Protein AF-A0A1X7SFN9-F1 (afdb_monomer_lite)

Structure (mmCIF, N/CA/C/O backbone):
data_AF-A0A1X7SFN9-F1
#
_entry.id   AF-A0A1X7SFN9-F1
#
loop_
_atom_site.group_PDB
_atom_site.id
_atom_site.type_symbol
_atom_site.label_atom_id
_atom_site.label_alt_id
_atom_site.label_comp_id
_atom_site.label_asym_id
_atom_site.label_entity_id
_atom_site.label_seq_id
_atom_site.pdbx_PDB_ins_code
_atom_site.Cartn_x
_atom_site.Cartn_y
_atom_site.Cartn_z
_atom_site.occupancy
_atom_site.B_iso_or_equiv
_atom_site.auth_seq_id
_atom_site.auth_comp_id
_atom_site.auth_asym_id
_atom_site.auth_atom_id
_atom_site.pdbx_PDB_model_num
ATOM 1 N N . ILE A 1 1 ? -31.840 -30.871 -8.509 1.00 33.38 1 ILE A N 1
ATOM 2 C CA . ILE A 1 1 ? -32.268 -30.807 -9.929 1.00 33.38 1 ILE A CA 1
ATOM 3 C C . ILE A 1 1 ? -31.378 -29.775 -10.608 1.00 33.38 1 ILE A C 1
ATOM 5 O O . ILE A 1 1 ? -31.624 -28.587 -10.448 1.00 33.38 1 ILE A O 1
ATOM 9 N N . SER A 1 2 ? -30.307 -30.208 -11.273 1.00 33.47 2 SER A N 1
ATOM 10 C CA . SER A 1 2 ? -29.446 -29.307 -12.047 1.00 33.47 2 SER A CA 1
ATOM 11 C C . SER A 1 2 ? -30.131 -29.011 -13.378 1.00 33.47 2 SER A C 1
ATOM 13 O O . SER A 1 2 ? -30.435 -29.933 -14.131 1.00 33.47 2 SER A O 1
ATOM 15 N N . ARG A 1 3 ? -30.438 -27.740 -13.648 1.00 34.53 3 ARG A N 1
ATOM 16 C CA . ARG A 1 3 ? -30.955 -27.292 -14.947 1.00 34.53 3 ARG A CA 1
ATOM 17 C C . ARG A 1 3 ? -29.789 -26.748 -15.764 1.00 34.53 3 ARG A C 1
ATOM 19 O O . ARG A 1 3 ? -29.213 -25.734 -15.394 1.00 34.53 3 ARG A O 1
ATOM 26 N N . SER A 1 4 ? -29.459 -27.406 -16.871 1.00 34.25 4 SER A N 1
ATOM 27 C CA . SER A 1 4 ? -28.514 -26.885 -17.861 1.00 34.25 4 SER A CA 1
ATOM 28 C C . SER A 1 4 ? -29.255 -25.969 -18.837 1.00 34.25 4 SER A C 1
ATOM 30 O O . SER A 1 4 ? -30.131 -26.429 -19.573 1.00 34.25 4 SER A O 1
ATOM 32 N N . LEU A 1 5 ? -28.916 -24.683 -18.851 1.00 42.75 5 LEU A N 1
ATOM 33 C CA . LEU A 1 5 ? -29.400 -23.730 -19.848 1.00 42.75 5 LEU A CA 1
ATOM 34 C C . LEU A 1 5 ? -28.355 -23.603 -20.958 1.00 42.75 5 LEU A C 1
ATOM 36 O O . LEU A 1 5 ? -27.226 -23.191 -20.714 1.00 42.75 5 LEU A O 1
ATOM 40 N N . VAL A 1 6 ? -28.735 -23.981 -22.179 1.00 38.94 6 VAL A N 1
ATOM 41 C CA . VAL A 1 6 ? -27.882 -23.855 -23.367 1.00 38.94 6 VAL A CA 1
ATOM 42 C C . VAL A 1 6 ? -28.194 -22.523 -24.038 1.00 38.94 6 VAL A C 1
ATOM 44 O O . VAL A 1 6 ? -29.245 -22.371 -24.659 1.00 38.94 6 VAL A O 1
ATOM 47 N N . VAL A 1 7 ? -27.286 -21.557 -23.919 1.00 44.78 7 VAL A N 1
ATOM 48 C CA . VAL A 1 7 ? -27.402 -20.249 -24.578 1.00 44.78 7 VAL A CA 1
ATOM 49 C C . VAL A 1 7 ? -26.572 -20.278 -25.862 1.00 44.78 7 VAL A C 1
ATOM 51 O O . VAL A 1 7 ? -25.365 -20.500 -25.818 1.00 44.78 7 VAL A O 1
ATOM 54 N N . A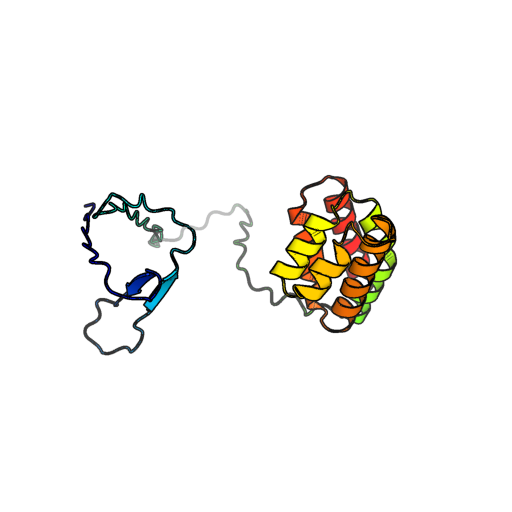RG A 1 8 ? -27.220 -20.098 -27.022 1.00 38.75 8 ARG A N 1
ATOM 55 C CA . ARG A 1 8 ? -26.548 -20.019 -28.330 1.00 38.75 8 ARG A CA 1
ATOM 56 C C . ARG A 1 8 ? -26.271 -18.560 -28.672 1.00 38.75 8 ARG A C 1
ATOM 58 O O . ARG A 1 8 ? -27.208 -17.770 -28.748 1.00 38.75 8 ARG A O 1
ATOM 65 N N . TYR A 1 9 ? -25.008 -18.221 -28.903 1.00 44.03 9 TYR A N 1
ATOM 66 C CA . TYR A 1 9 ? -24.592 -16.876 -29.295 1.00 44.03 9 TYR A CA 1
ATOM 67 C C . TYR A 1 9 ? -24.240 -16.844 -30.788 1.00 44.03 9 TYR A C 1
ATOM 69 O O . TYR A 1 9 ? -23.572 -17.746 -31.285 1.00 44.03 9 TYR A O 1
ATOM 77 N N . SER A 1 10 ? -24.704 -15.819 -31.506 1.00 46.53 10 SER A N 1
ATOM 78 C CA . SER A 1 10 ? -24.401 -15.593 -32.925 1.00 46.53 10 SER A CA 1
ATOM 79 C C . SER A 1 10 ? -23.714 -14.239 -33.075 1.00 46.53 10 SER A C 1
ATOM 81 O O . SER A 1 10 ? -24.350 -13.191 -32.973 1.00 46.53 10 SER A O 1
ATOM 83 N N . SER A 1 11 ? -22.411 -14.266 -33.329 1.00 48.06 11 SER A N 1
ATOM 84 C CA . SER A 1 11 ? -21.525 -13.103 -33.318 1.00 48.06 11 SER A CA 1
ATOM 85 C C . SER A 1 11 ? -21.694 -12.239 -34.577 1.00 48.06 11 SER A C 1
ATOM 87 O O . SER A 1 11 ? -21.132 -12.542 -35.627 1.00 48.06 11 SER A O 1
ATOM 89 N N . LYS A 1 12 ? -22.474 -11.154 -34.489 1.00 50.94 12 LYS A N 1
ATOM 90 C CA . LYS A 1 12 ? -22.483 -10.055 -35.485 1.00 50.94 12 LYS A CA 1
ATOM 91 C C . LYS A 1 12 ? -22.363 -8.651 -34.866 1.00 50.94 12 LYS A C 1
ATOM 93 O O . LYS A 1 12 ? -22.544 -7.669 -35.577 1.00 50.94 12 LYS A O 1
ATOM 98 N N . SER A 1 13 ? -22.068 -8.541 -33.569 1.00 52.66 13 SER A N 1
ATOM 99 C CA . SER A 1 13 ? -21.940 -7.255 -32.867 1.00 52.66 13 SER A CA 1
ATOM 100 C C . SER A 1 13 ? -20.474 -6.903 -32.599 1.00 52.66 13 SER A C 1
ATOM 102 O O . SER A 1 13 ? -19.667 -7.795 -32.353 1.00 52.66 13 SER A O 1
ATOM 104 N N . ALA A 1 14 ? -20.147 -5.608 -32.648 1.00 54.03 14 ALA A N 1
ATOM 105 C CA . ALA A 1 14 ? -18.830 -5.048 -32.315 1.00 54.03 14 ALA A CA 1
ATOM 106 C C . ALA A 1 14 ? -18.602 -4.894 -30.797 1.00 54.03 14 ALA A C 1
ATOM 108 O O . ALA A 1 14 ? -17.549 -4.426 -30.368 1.00 54.03 14 ALA A O 1
ATOM 109 N N . GLU A 1 15 ? -19.600 -5.253 -29.994 1.00 55.81 15 GLU A N 1
ATOM 110 C CA . GLU A 1 15 ? -19.571 -5.159 -28.540 1.00 55.81 15 GLU A CA 1
ATOM 111 C C . GLU A 1 15 ? -19.006 -6.457 -27.937 1.00 55.81 15 GLU A C 1
ATOM 113 O O . GLU A 1 15 ? -19.400 -7.547 -28.373 1.00 55.81 15 GLU A O 1
ATOM 118 N N . PRO A 1 16 ? -18.068 -6.374 -26.974 1.00 56.72 16 PRO A N 1
ATOM 119 C CA . PRO A 1 16 ? -17.503 -7.557 -26.347 1.00 56.72 16 PRO A CA 1
ATOM 120 C C . PRO A 1 16 ? -18.609 -8.350 -25.638 1.00 56.72 16 PRO A C 1
ATOM 122 O O . PRO A 1 16 ? -19.528 -7.764 -25.058 1.00 56.72 16 PRO A O 1
ATOM 125 N N . PRO A 1 17 ? -18.561 -9.687 -25.696 1.00 64.31 17 PRO A N 1
ATOM 126 C CA . PRO A 1 17 ? -19.604 -10.502 -25.101 1.00 64.31 17 PRO A CA 1
ATOM 127 C C . PRO A 1 17 ? -19.618 -10.317 -23.572 1.00 64.31 17 PRO A C 1
ATOM 129 O O . PRO A 1 17 ? -18.583 -10.095 -22.947 1.00 64.31 17 PRO A O 1
ATOM 132 N N . TYR A 1 18 ? -20.803 -10.395 -22.966 1.00 62.06 18 TYR A N 1
ATOM 133 C CA . TYR A 1 18 ? -21.006 -10.280 -21.520 1.00 62.06 18 TYR A CA 1
ATOM 134 C C . TYR A 1 18 ? -22.116 -11.233 -21.065 1.00 62.06 18 TYR A C 1
ATOM 136 O O . TYR A 1 18 ? -22.972 -11.634 -21.857 1.00 62.06 18 TYR A O 1
ATOM 144 N N . ILE A 1 19 ? -22.107 -11.600 -19.783 1.00 66.50 19 ILE A N 1
ATOM 145 C CA . ILE A 1 19 ? -23.173 -12.393 -19.161 1.00 66.50 19 ILE A CA 1
ATOM 146 C C . ILE A 1 19 ? -24.008 -11.460 -18.290 1.00 66.50 19 ILE A C 1
ATOM 148 O O . ILE A 1 19 ? -23.470 -10.779 -17.419 1.00 66.50 19 ILE A O 1
ATOM 152 N N . GLN A 1 20 ? -25.321 -11.443 -18.512 1.00 63.50 20 GLN A N 1
AT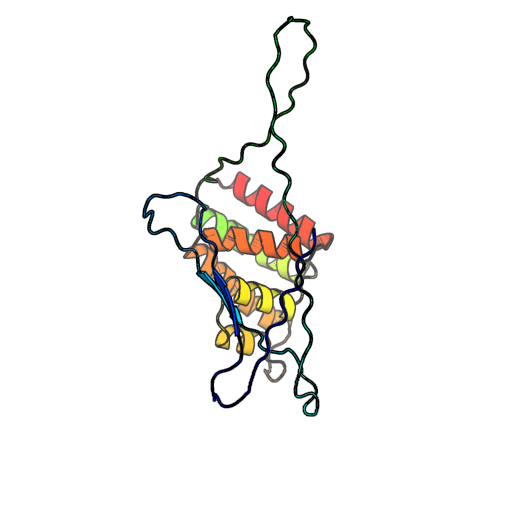OM 153 C CA . GLN A 1 20 ? -26.271 -10.718 -17.673 1.00 63.50 20 GLN A CA 1
ATOM 154 C C . GLN A 1 20 ? -27.081 -11.708 -16.839 1.00 63.50 20 GLN A C 1
ATOM 156 O O . GLN A 1 20 ? -27.723 -12.609 -17.381 1.00 63.50 20 GLN A O 1
ATOM 161 N N . VAL A 1 21 ? -27.051 -11.530 -15.519 1.00 65.19 21 VAL A N 1
ATOM 162 C CA . VAL A 1 21 ? -27.855 -12.303 -14.569 1.00 65.19 21 VAL A CA 1
ATOM 163 C C . VAL A 1 21 ? -28.854 -11.355 -13.923 1.00 65.19 21 VAL A C 1
ATOM 165 O O . VAL A 1 21 ? -28.461 -10.365 -13.306 1.00 65.19 21 VAL A O 1
ATOM 168 N N . SER A 1 22 ? -30.139 -11.667 -14.071 1.00 57.75 22 SER A N 1
ATOM 169 C CA . SER A 1 22 ? -31.237 -10.920 -13.458 1.00 57.75 22 SER A CA 1
ATOM 170 C C . SER A 1 22 ? -31.956 -11.822 -12.464 1.00 57.75 22 SER A C 1
ATOM 172 O O . SER A 1 22 ? -32.356 -12.938 -12.805 1.00 57.75 22 SER A O 1
ATOM 174 N N . VAL A 1 23 ? -32.110 -11.345 -11.231 1.00 59.41 23 VAL A N 1
ATOM 175 C CA . VAL A 1 23 ? -32.822 -12.058 -10.166 1.00 59.41 23 VAL A CA 1
ATOM 176 C C . VAL A 1 23 ? -34.143 -11.347 -9.922 1.00 59.41 23 VAL A C 1
ATOM 178 O O . VAL A 1 23 ? -34.164 -10.149 -9.649 1.00 59.41 23 VAL A O 1
ATOM 181 N N . LYS A 1 24 ? -35.249 -12.090 -10.036 1.00 59.88 24 LYS A N 1
ATOM 182 C CA . LYS A 1 24 ? -36.593 -11.588 -9.738 1.00 59.88 24 LYS A CA 1
ATOM 183 C C . LYS A 1 24 ? -37.143 -12.314 -8.514 1.00 59.88 24 LYS A C 1
ATOM 185 O O . LYS A 1 24 ? -37.149 -13.547 -8.525 1.00 59.88 24 LYS A O 1
ATOM 190 N N . PRO A 1 25 ? -37.567 -11.597 -7.461 1.00 56.22 25 PRO A N 1
ATOM 191 C CA . PRO A 1 25 ? -38.272 -12.220 -6.353 1.00 56.22 25 PRO A CA 1
ATOM 192 C C . PRO A 1 25 ? -39.641 -12.720 -6.832 1.00 56.22 25 PRO A C 1
ATOM 194 O O . PRO A 1 25 ? -40.328 -12.040 -7.588 1.00 56.22 25 PRO A O 1
ATOM 197 N N . ASP A 1 26 ? -40.049 -13.899 -6.365 1.00 58.09 26 ASP A N 1
ATOM 198 C CA . ASP A 1 26 ? -41.290 -14.591 -6.765 1.00 58.09 26 ASP A CA 1
ATOM 199 C C . ASP A 1 26 ? -42.577 -13.939 -6.203 1.00 58.09 26 ASP A C 1
ATOM 201 O O . ASP A 1 26 ? -43.640 -14.558 -6.164 1.00 58.09 26 ASP A O 1
ATOM 205 N N . GLN A 1 27 ? -42.504 -12.696 -5.714 1.00 55.69 27 GLN A N 1
ATOM 206 C CA . GLN A 1 27 ? -43.641 -12.036 -5.077 1.00 55.69 27 GLN A CA 1
ATOM 207 C C . GLN A 1 27 ? -44.524 -11.318 -6.098 1.00 55.69 27 GLN A C 1
ATOM 209 O O . GLN A 1 27 ? -44.065 -10.571 -6.957 1.00 55.69 27 GLN A O 1
ATOM 214 N N . SER A 1 28 ? -45.829 -11.540 -5.960 1.00 54.22 28 SER A N 1
ATOM 215 C CA . SER A 1 28 ? -46.916 -11.030 -6.798 1.00 54.22 28 SER A CA 1
ATOM 216 C C . SER A 1 28 ? -47.222 -9.535 -6.620 1.00 54.22 28 SER A C 1
ATOM 218 O O . SER A 1 28 ? -48.317 -9.099 -6.967 1.00 54.22 28 SER A O 1
ATOM 220 N N . GLU A 1 29 ? -46.288 -8.745 -6.091 1.00 56.06 29 GLU A N 1
ATOM 221 C CA . GLU A 1 29 ? -46.427 -7.294 -5.960 1.00 56.06 29 GLU A CA 1
ATOM 222 C C . GLU A 1 29 ? -45.230 -6.582 -6.601 1.00 56.06 29 GLU A C 1
ATOM 224 O O . GLU A 1 29 ? -44.109 -7.092 -6.540 1.00 56.06 29 GLU A O 1
ATOM 229 N N . PRO A 1 30 ? -45.437 -5.421 -7.250 1.00 50.09 30 PRO A N 1
ATOM 230 C CA . PRO A 1 30 ? -44.412 -4.766 -8.046 1.00 50.09 30 PRO A CA 1
ATOM 231 C C . PRO A 1 30 ? -43.419 -4.049 -7.127 1.00 50.09 30 PRO A C 1
ATOM 233 O O . PRO A 1 30 ? -43.463 -2.832 -6.966 1.00 50.09 30 PRO A O 1
ATOM 236 N N . VAL A 1 31 ? -42.511 -4.800 -6.510 1.00 53.12 31 VAL A N 1
ATOM 237 C CA . VAL A 1 31 ? -41.345 -4.222 -5.846 1.00 53.12 31 VAL A CA 1
ATOM 238 C C . VAL A 1 31 ? -40.258 -4.069 -6.904 1.00 53.12 31 VAL A C 1
ATOM 240 O O . VAL A 1 31 ? -39.816 -5.043 -7.511 1.00 53.12 31 VAL A O 1
ATOM 243 N N . ALA A 1 32 ? -39.870 -2.820 -7.155 1.00 51.69 32 ALA A N 1
ATOM 244 C CA . ALA A 1 32 ? -38.911 -2.391 -8.171 1.00 51.69 32 ALA A CA 1
ATOM 245 C C . ALA A 1 32 ? -37.452 -2.760 -7.832 1.00 51.69 32 ALA A C 1
ATOM 247 O O . ALA A 1 32 ? -36.555 -1.943 -8.010 1.00 51.69 32 ALA A O 1
ATOM 248 N N . ASP A 1 33 ? -37.217 -3.974 -7.337 1.00 54.06 33 ASP A N 1
ATOM 249 C CA . ASP A 1 33 ? -35.893 -4.451 -6.935 1.00 54.06 33 ASP A CA 1
ATOM 250 C C . ASP A 1 33 ? -35.438 -5.580 -7.870 1.00 54.06 33 ASP A C 1
ATOM 252 O O . ASP A 1 33 ? -35.148 -6.712 -7.483 1.00 54.06 33 ASP A O 1
ATOM 256 N N . GLU A 1 34 ? -35.452 -5.276 -9.172 1.00 53.53 34 GLU A N 1
ATOM 257 C CA . GLU A 1 34 ? -34.827 -6.114 -10.191 1.00 53.53 34 GLU A CA 1
ATOM 258 C C . GLU A 1 34 ? -33.316 -5.872 -10.144 1.00 53.53 34 GLU A C 1
ATOM 260 O O . GLU A 1 34 ? -32.784 -4.960 -10.778 1.00 53.53 34 GLU A O 1
ATOM 265 N N . MET A 1 35 ? -32.609 -6.700 -9.377 1.00 56.16 35 MET A N 1
ATOM 266 C CA . MET A 1 35 ? -31.150 -6.676 -9.361 1.00 56.16 35 MET A CA 1
ATOM 267 C C . MET A 1 35 ? -30.616 -7.348 -10.628 1.00 56.16 35 MET A C 1
ATOM 269 O O . MET A 1 35 ? -30.797 -8.550 -10.848 1.00 56.16 35 MET A O 1
ATOM 273 N N . SER A 1 36 ? -29.962 -6.548 -11.471 1.00 56.47 36 SER A N 1
ATOM 274 C CA . SER A 1 36 ? -29.245 -7.012 -12.658 1.00 56.47 36 SER A CA 1
ATOM 275 C C . SER A 1 36 ? -27.752 -6.772 -12.486 1.00 56.47 36 SER A C 1
ATOM 277 O O . SER A 1 36 ? -27.319 -5.646 -12.245 1.00 56.47 36 SER A O 1
ATOM 279 N N . HIS A 1 37 ? -26.965 -7.831 -12.653 1.00 58.88 37 HIS A N 1
ATOM 280 C CA . HIS A 1 37 ? -25.508 -7.766 -12.650 1.00 58.88 37 HIS A CA 1
ATOM 281 C C . HIS A 1 37 ? -24.973 -8.221 -14.006 1.00 58.88 37 HIS A C 1
ATOM 283 O O . HIS A 1 37 ? -25.398 -9.250 -14.541 1.00 58.88 37 HIS A O 1
ATOM 289 N N . SER A 1 38 ? -24.040 -7.448 -14.562 1.00 56.19 38 SER A N 1
ATOM 290 C CA . SER A 1 38 ? -23.295 -7.807 -15.764 1.00 56.19 38 SER A CA 1
ATOM 291 C C . SER A 1 38 ? -21.869 -8.205 -15.394 1.00 56.19 38 SER A C 1
ATOM 293 O O . SER A 1 38 ? -21.190 -7.524 -14.626 1.00 56.19 38 SER A O 1
ATOM 295 N N . LEU A 1 39 ? -21.415 -9.328 -15.943 1.00 61.25 39 LEU A N 1
ATOM 296 C CA . LEU A 1 39 ? -20.035 -9.787 -15.840 1.00 61.25 39 LEU A CA 1
ATOM 297 C C . LEU A 1 39 ? -19.405 -9.726 -17.232 1.00 61.25 39 LEU A C 1
ATOM 299 O O . LEU A 1 39 ? -19.881 -10.381 -18.165 1.00 61.25 39 LEU A O 1
ATOM 303 N N . SER A 1 40 ? -18.355 -8.911 -17.365 1.00 59.88 40 SER A N 1
ATOM 304 C CA . SER A 1 40 ? -17.534 -8.858 -18.578 1.00 59.88 40 SER A CA 1
ATOM 305 C C . SER A 1 40 ? -16.686 -10.123 -18.668 1.00 59.88 40 SER A C 1
ATOM 307 O O . SER A 1 40 ? -16.113 -10.548 -17.665 1.00 59.88 40 SER A O 1
ATOM 309 N N . ILE A 1 41 ? -16.590 -10.718 -19.856 1.00 62.97 41 ILE A N 1
ATOM 310 C CA . ILE A 1 41 ? -15.780 -11.925 -20.099 1.00 62.97 41 ILE A CA 1
ATOM 311 C C . ILE A 1 41 ? -14.473 -11.604 -20.836 1.00 62.97 41 ILE A C 1
ATOM 313 O O . ILE A 1 41 ? -14.013 -12.364 -21.691 1.00 62.97 41 ILE A O 1
ATOM 317 N N . ASP A 1 42 ? -13.874 -10.464 -20.490 1.00 55.25 42 ASP A N 1
ATOM 318 C CA . ASP A 1 42 ? -12.584 -10.033 -21.024 1.00 55.25 42 ASP A CA 1
ATOM 319 C C . ASP A 1 42 ? -11.485 -11.052 -20.680 1.00 55.25 42 ASP A C 1
ATOM 321 O O . ASP A 1 42 ? -11.315 -11.454 -19.529 1.00 55.25 42 ASP A O 1
ATOM 325 N N . GLY A 1 43 ? -10.740 -11.492 -21.696 1.00 50.97 43 GLY A N 1
ATOM 326 C CA . GLY A 1 43 ? -9.624 -12.431 -21.538 1.00 50.97 43 GLY A CA 1
ATOM 327 C C . GLY A 1 43 ? -9.963 -13.920 -21.675 1.00 50.97 43 GLY A C 1
ATOM 328 O O . GLY A 1 43 ? -9.044 -14.739 -21.640 1.00 50.97 43 GLY A O 1
ATOM 329 N N . VAL A 1 44 ? -11.227 -14.311 -21.899 1.00 56.09 44 VAL A N 1
ATOM 330 C CA . VAL A 1 44 ? -11.534 -15.718 -22.214 1.00 56.09 44 VAL A CA 1
ATOM 331 C C . VAL A 1 44 ? -11.233 -16.008 -23.685 1.00 56.09 44 VAL A C 1
ATOM 333 O O . VAL A 1 44 ? -11.966 -15.611 -24.591 1.00 56.09 44 VAL A O 1
ATOM 336 N N . GLN A 1 45 ? -10.128 -16.716 -23.922 1.00 49.25 45 GLN A N 1
ATOM 337 C CA . GLN A 1 45 ? -9.673 -17.115 -25.251 1.00 49.25 45 GLN A CA 1
ATOM 338 C C . GLN A 1 45 ? -10.618 -18.181 -25.824 1.00 49.25 45 GLN A C 1
ATOM 340 O O . GLN A 1 45 ? -10.529 -19.367 -25.512 1.00 49.25 45 GLN A O 1
ATOM 345 N N . THR A 1 46 ? -11.568 -17.751 -26.650 1.00 53.09 46 THR A N 1
ATOM 346 C CA . THR A 1 46 ? -12.412 -18.673 -27.413 1.00 53.09 46 THR A CA 1
ATOM 347 C C . THR A 1 46 ? -11.636 -19.129 -28.649 1.00 53.09 46 THR A C 1
ATOM 349 O O . THR A 1 46 ? -11.036 -18.322 -29.358 1.00 53.09 46 THR A O 1
ATOM 352 N N . SER A 1 47 ? -11.566 -20.444 -28.874 1.00 50.00 47 SER A N 1
ATOM 353 C CA . SER A 1 47 ? -10.949 -20.999 -30.083 1.00 50.00 47 SER A CA 1
ATOM 354 C C . SER A 1 47 ? -11.690 -20.463 -31.311 1.00 50.00 47 SER A C 1
ATOM 356 O O . SER A 1 47 ? -12.900 -20.656 -31.425 1.00 50.00 47 SER A O 1
ATOM 358 N N . SER A 1 48 ? -10.968 -19.796 -32.216 1.00 53.44 48 SER A N 1
ATOM 359 C CA . SER A 1 48 ? -11.518 -19.068 -33.371 1.00 53.44 48 SER A CA 1
ATOM 360 C C . SER A 1 48 ? -12.335 -19.928 -34.351 1.00 53.44 48 SER A C 1
ATOM 362 O O . SER A 1 48 ? -13.045 -19.364 -35.179 1.00 53.44 48 SER A O 1
ATOM 364 N N . ASP A 1 49 ? -12.261 -21.260 -34.256 1.00 52.94 49 ASP A N 1
ATOM 365 C CA . ASP A 1 49 ? -12.968 -22.203 -35.138 1.00 52.94 49 ASP A CA 1
ATOM 366 C C . ASP A 1 49 ? -14.207 -22.859 -34.502 1.00 52.94 49 ASP A C 1
ATOM 368 O O . ASP A 1 49 ? -14.940 -23.598 -35.163 1.00 52.94 49 ASP A O 1
ATOM 372 N N . ALA A 1 50 ? -14.497 -22.592 -33.225 1.00 48.44 50 ALA A N 1
ATOM 373 C CA . ALA A 1 50 ? -15.680 -23.132 -32.566 1.00 48.44 50 ALA A CA 1
ATOM 374 C C . ALA A 1 50 ? -16.834 -22.120 -32.632 1.00 48.44 50 ALA A C 1
ATOM 376 O O . ALA A 1 50 ? -16.937 -21.214 -31.811 1.00 48.44 50 ALA A O 1
ATOM 377 N N . SER A 1 51 ? -17.769 -22.316 -33.567 1.00 53.56 51 SER A N 1
ATOM 378 C CA . SER A 1 51 ? -19.027 -21.542 -33.646 1.00 53.56 51 SER A CA 1
ATOM 379 C C . SER A 1 51 ? -19.932 -21.685 -32.408 1.00 53.56 51 SER A C 1
ATOM 381 O O . SER A 1 51 ? -21.008 -21.094 -32.340 1.00 53.56 51 SER A O 1
ATOM 383 N N . THR A 1 52 ? -19.543 -22.501 -31.427 1.00 52.03 52 THR A N 1
ATOM 384 C CA . THR A 1 52 ? -20.273 -22.719 -30.180 1.00 52.03 52 THR A CA 1
ATOM 385 C C . THR A 1 52 ? -19.281 -23.004 -29.057 1.00 52.03 52 THR A C 1
ATOM 387 O O . THR A 1 52 ? -18.565 -24.001 -29.092 1.00 52.03 52 THR A O 1
ATOM 390 N N . VAL A 1 53 ? -19.261 -22.138 -28.045 1.00 54.75 53 VAL A N 1
ATOM 391 C CA . VAL A 1 53 ? -18.530 -22.356 -26.791 1.00 54.75 53 VAL A CA 1
ATOM 392 C C . VAL A 1 53 ? -19.533 -22.850 -25.756 1.00 54.75 53 VAL A C 1
ATOM 394 O O . VAL A 1 53 ? -20.540 -22.187 -25.503 1.00 54.75 53 VAL A O 1
ATOM 397 N N . GLN A 1 54 ? -19.292 -24.033 -25.190 1.00 54.16 54 GLN A N 1
ATOM 398 C CA . GLN A 1 54 ? -20.130 -24.587 -24.130 1.00 54.16 54 GLN A CA 1
ATOM 399 C C . GLN A 1 54 ? -19.657 -24.065 -22.771 1.00 54.16 54 GLN A C 1
ATOM 401 O O . GLN A 1 54 ? -18.483 -24.186 -22.431 1.00 54.16 54 GLN A O 1
ATOM 406 N N . TRP A 1 55 ? -20.589 -23.530 -21.986 1.00 60.56 55 TRP A N 1
ATOM 407 C CA . TRP A 1 55 ? -20.332 -22.998 -20.650 1.00 60.56 55 TRP A CA 1
ATOM 408 C C . TRP A 1 55 ? -21.067 -23.826 -19.599 1.00 60.56 55 TRP A C 1
ATOM 410 O O . TRP A 1 55 ? -22.244 -24.145 -19.774 1.00 60.56 55 TRP A O 1
ATOM 420 N N . ASN A 1 56 ? -20.384 -24.144 -18.499 1.00 51.22 56 ASN A N 1
ATOM 421 C CA . ASN A 1 56 ? -20.987 -24.769 -17.326 1.00 51.22 56 ASN A CA 1
ATOM 422 C C . ASN A 1 56 ? -21.107 -23.704 -16.230 1.00 51.22 56 ASN A C 1
ATOM 424 O O . ASN A 1 56 ? -20.097 -23.161 -15.792 1.00 51.22 56 ASN A O 1
ATOM 428 N N . ILE A 1 57 ? -22.336 -23.391 -15.816 1.00 60.44 57 ILE A N 1
ATOM 429 C CA . ILE A 1 57 ? -22.617 -22.451 -14.725 1.00 60.44 57 ILE A CA 1
ATOM 430 C C . ILE A 1 57 ? -23.017 -23.276 -13.504 1.00 60.44 57 ILE A C 1
ATOM 432 O O . ILE A 1 57 ? -24.037 -23.967 -13.532 1.00 60.44 57 ILE A O 1
ATOM 436 N N . GLU A 1 58 ? -22.219 -23.205 -12.443 1.00 52.31 58 GLU A N 1
ATOM 437 C CA . GLU A 1 58 ? -22.534 -23.824 -11.159 1.00 52.31 58 GLU A CA 1
ATOM 438 C C . GLU A 1 58 ? -23.079 -22.765 -10.198 1.00 52.31 58 GLU A C 1
ATOM 440 O O . GLU A 1 58 ? -22.483 -21.706 -10.011 1.00 52.31 58 GLU A O 1
ATOM 445 N N . VAL A 1 59 ? -24.244 -23.038 -9.610 1.00 52.25 59 VAL A N 1
ATOM 446 C CA . VAL A 1 59 ? -24.896 -22.153 -8.641 1.00 52.25 59 VAL A CA 1
ATOM 447 C C . VAL A 1 59 ? -24.960 -22.898 -7.316 1.00 52.25 59 VAL A C 1
ATOM 449 O O . VAL A 1 59 ? -25.738 -23.842 -7.173 1.00 52.25 59 VAL A O 1
ATOM 452 N N . SER A 1 60 ? -24.137 -22.482 -6.354 1.00 48.94 60 SER A N 1
ATOM 453 C CA . SER A 1 60 ? -24.178 -23.013 -4.992 1.00 48.94 60 SER A CA 1
ATOM 454 C C . SER A 1 60 ? -25.213 -22.255 -4.164 1.00 48.94 60 SER A C 1
ATOM 456 O O . SER A 1 60 ? -25.272 -21.025 -4.200 1.00 48.94 60 SER A O 1
ATOM 458 N N . LYS A 1 61 ? -26.043 -22.988 -3.417 1.00 57.38 61 LYS A N 1
ATOM 459 C CA . LYS A 1 61 ? -26.922 -22.394 -2.410 1.00 57.38 61 LYS A CA 1
ATOM 460 C C . LYS A 1 61 ? -26.139 -22.282 -1.112 1.00 57.38 61 LYS A C 1
ATOM 462 O O . LYS A 1 61 ? -25.666 -23.285 -0.590 1.00 57.38 61 LYS A O 1
ATOM 467 N N . ASN A 1 62 ? -26.055 -21.076 -0.570 1.00 49.53 62 ASN A N 1
ATOM 468 C CA . ASN A 1 62 ? -25.691 -20.918 0.829 1.00 49.53 62 ASN A CA 1
ATOM 469 C C . ASN A 1 62 ? -26.907 -21.361 1.654 1.00 49.53 62 ASN A C 1
ATOM 471 O O . ASN A 1 62 ? -27.921 -20.662 1.672 1.00 49.53 62 ASN A O 1
ATOM 475 N N . ASP A 1 63 ? -26.839 -22.541 2.273 1.00 46.84 63 ASP A N 1
ATOM 476 C CA . ASP A 1 63 ? -27.891 -23.024 3.167 1.00 46.84 63 ASP A CA 1
ATOM 477 C C . ASP A 1 63 ? -27.946 -22.120 4.407 1.00 46.84 63 ASP A C 1
ATOM 479 O O . ASP A 1 63 ? -27.124 -22.209 5.320 1.00 46.84 63 ASP A O 1
ATOM 483 N N . LEU A 1 64 ? -28.919 -21.208 4.430 1.00 48.25 64 LEU A N 1
ATOM 484 C CA . LEU A 1 64 ? -29.271 -20.450 5.625 1.00 48.25 64 LEU A CA 1
ATOM 485 C C . LEU A 1 64 ? -29.963 -21.418 6.594 1.00 48.25 64 LEU A C 1
ATOM 487 O O . LEU A 1 64 ? -31.144 -21.724 6.440 1.00 48.25 64 LEU A O 1
ATOM 491 N N . LEU A 1 65 ? -29.208 -21.944 7.561 1.00 38.69 65 LEU A N 1
ATOM 492 C CA . LEU A 1 65 ? -29.722 -22.838 8.598 1.00 38.69 65 LEU A CA 1
ATOM 493 C C . LEU A 1 65 ? -30.856 -22.151 9.378 1.00 38.69 65 LEU A C 1
ATOM 495 O O . LEU A 1 65 ? -30.646 -21.177 10.098 1.00 38.69 65 LEU A O 1
ATOM 499 N N . SER A 1 66 ? -32.071 -22.675 9.231 1.00 37.50 66 SER A N 1
ATOM 500 C CA . SER A 1 66 ? -33.252 -22.269 9.988 1.00 37.50 66 SER A CA 1
ATOM 501 C C . SER A 1 66 ? -33.184 -22.832 11.412 1.00 37.50 66 SER A C 1
ATOM 503 O O . SER A 1 66 ? -33.411 -24.026 11.620 1.00 37.50 66 SER A O 1
ATOM 505 N N . THR A 1 67 ? -32.883 -21.990 12.400 1.00 31.20 67 THR A N 1
ATOM 506 C CA . THR A 1 67 ? -32.895 -22.378 13.820 1.00 31.20 67 THR A CA 1
ATOM 507 C C . THR A 1 67 ? -34.317 -22.298 14.384 1.00 31.20 67 THR A C 1
ATOM 509 O O . THR A 1 67 ? -34.832 -21.220 14.672 1.00 31.20 67 THR A O 1
ATOM 512 N N . THR A 1 68 ? -34.954 -23.457 14.551 1.00 33.75 68 THR A N 1
ATOM 513 C CA . THR A 1 68 ? -36.215 -23.639 15.288 1.00 33.75 68 THR A CA 1
ATOM 514 C C . THR A 1 68 ? -35.971 -23.499 16.800 1.00 33.75 68 THR A C 1
ATOM 516 O O . THR A 1 68 ? -35.078 -24.175 17.313 1.00 33.75 68 THR A O 1
ATOM 519 N N . PRO A 1 69 ? -36.747 -22.700 17.559 1.00 36.09 69 PRO A N 1
ATOM 520 C CA . PRO A 1 69 ? -36.603 -22.620 19.011 1.00 36.09 69 PRO A CA 1
ATOM 521 C C . PRO A 1 69 ? -37.474 -23.675 19.718 1.00 36.09 69 PRO A C 1
ATOM 523 O O . PRO A 1 69 ? -38.636 -23.890 19.372 1.00 36.09 69 PRO A O 1
ATOM 526 N N . SER A 1 70 ? -36.931 -24.341 20.737 1.00 28.86 70 SER A N 1
ATOM 527 C CA . SER A 1 70 ? -37.674 -25.214 21.664 1.00 28.86 70 SER A CA 1
ATOM 528 C C . SER A 1 70 ? -37.029 -25.191 23.062 1.00 28.86 70 SER A C 1
ATOM 530 O O . SER A 1 70 ? -35.884 -24.760 23.187 1.00 28.86 70 SER A O 1
ATOM 532 N N . PRO A 1 71 ? -37.791 -25.518 24.125 1.00 37.34 71 PRO A N 1
ATOM 533 C CA . PRO A 1 71 ? -37.927 -24.641 25.286 1.00 37.34 71 PRO A CA 1
ATOM 534 C C . PRO A 1 71 ? -36.927 -24.875 26.426 1.00 37.34 71 PRO A C 1
ATOM 536 O O . PRO A 1 71 ? -36.316 -25.927 26.583 1.00 37.34 71 PRO A O 1
ATOM 539 N N . ILE A 1 72 ? -36.837 -23.820 27.233 1.00 41.91 72 ILE A N 1
ATOM 540 C CA . ILE A 1 72 ? -35.941 -23.546 28.355 1.00 41.91 72 ILE A CA 1
ATOM 541 C C . ILE A 1 72 ? -36.068 -24.581 29.485 1.00 41.91 72 ILE A C 1
ATOM 543 O O . ILE A 1 72 ? -37.146 -24.758 30.050 1.00 41.91 72 ILE A O 1
ATOM 547 N N . VAL A 1 73 ? -34.929 -25.135 29.915 1.00 34.44 73 VAL A N 1
ATOM 548 C CA . VAL A 1 73 ? -34.697 -25.561 31.306 1.00 34.44 73 VAL A CA 1
ATOM 549 C C . VAL A 1 73 ? -33.331 -25.005 31.734 1.00 34.44 73 VAL A C 1
ATOM 551 O O . VAL A 1 73 ? -32.355 -25.208 31.009 1.00 34.44 73 VAL A O 1
ATOM 554 N N . PRO A 1 74 ? -33.218 -24.281 32.864 1.00 41.19 74 PRO A N 1
ATOM 555 C CA . PRO A 1 74 ? -31.967 -23.649 33.252 1.00 41.19 74 PRO A CA 1
ATOM 556 C C . PRO A 1 74 ? -31.083 -24.646 34.008 1.00 41.19 74 PRO A C 1
ATOM 558 O O . PRO A 1 74 ? -31.438 -25.111 35.090 1.00 41.19 74 PRO A O 1
ATOM 561 N N . SER A 1 75 ? -29.908 -24.951 33.460 1.00 33.72 75 SER A N 1
ATOM 562 C CA . SER A 1 75 ? -28.824 -25.578 34.215 1.00 33.72 75 SER A CA 1
ATOM 563 C C . SER A 1 75 ? -27.518 -24.854 33.922 1.00 33.72 75 SER A C 1
ATOM 565 O O . SER A 1 75 ? -27.117 -24.667 32.776 1.00 33.72 75 SER A O 1
ATOM 567 N N . VAL A 1 76 ? -26.927 -24.355 35.000 1.00 46.66 76 VAL A N 1
ATOM 568 C CA . VAL A 1 76 ? -25.797 -23.434 35.051 1.00 46.66 76 VAL A CA 1
ATOM 569 C C . VAL A 1 76 ? -24.512 -24.162 34.676 1.00 46.66 76 VAL A C 1
ATOM 571 O O . VAL A 1 76 ? -24.046 -24.965 35.473 1.00 46.66 76 VAL A O 1
ATOM 574 N N . VAL A 1 77 ? -23.895 -23.813 33.541 1.00 34.50 77 VAL A N 1
ATOM 575 C CA . VAL A 1 77 ? -22.429 -23.792 33.382 1.00 34.50 77 VAL A CA 1
ATOM 576 C C . VAL A 1 77 ? -22.066 -22.701 32.373 1.00 34.50 77 VAL A C 1
ATOM 578 O O . VAL A 1 77 ? -22.580 -22.662 31.258 1.00 34.50 77 VAL A O 1
ATOM 581 N N . ALA A 1 78 ? -21.191 -21.793 32.795 1.00 44.72 78 ALA A N 1
ATOM 582 C CA . ALA A 1 78 ? -20.666 -20.700 31.998 1.00 44.72 78 ALA A CA 1
ATOM 583 C C . ALA A 1 78 ? -19.838 -21.203 30.804 1.00 44.72 78 ALA A C 1
ATOM 585 O O . ALA A 1 78 ? -18.870 -21.939 30.977 1.00 44.72 78 ALA A O 1
ATOM 586 N N . ALA A 1 79 ? -20.171 -20.720 29.610 1.00 32.66 79 ALA A N 1
ATOM 587 C CA . ALA A 1 79 ? -19.242 -20.590 28.497 1.00 32.66 79 ALA A CA 1
ATOM 588 C C . ALA A 1 79 ? -19.703 -19.399 27.653 1.00 32.66 79 ALA A C 1
ATOM 590 O O . ALA A 1 79 ? -20.692 -19.465 26.927 1.00 32.66 79 ALA A O 1
ATOM 591 N N . THR A 1 80 ? -19.005 -18.277 27.801 1.00 38.50 80 THR A N 1
ATOM 592 C CA . THR A 1 80 ? -19.112 -17.116 26.920 1.00 38.50 80 THR A CA 1
ATOM 593 C C . THR A 1 80 ? -18.694 -17.539 25.514 1.00 38.50 80 THR A C 1
ATOM 595 O O . THR A 1 80 ? -17.508 -17.548 25.194 1.00 38.50 80 THR A O 1
ATOM 598 N N . SER A 1 81 ? -19.658 -17.922 24.681 1.00 39.91 81 SER A N 1
ATOM 599 C CA . SER A 1 81 ? -19.478 -17.945 23.234 1.00 39.91 81 SER A CA 1
ATOM 600 C C . SER A 1 81 ? -19.911 -16.579 22.727 1.00 39.91 81 SER A C 1
ATOM 602 O O . SER A 1 81 ? -21.085 -16.319 22.479 1.00 39.91 81 SER A O 1
ATOM 604 N N . THR A 1 82 ? -18.957 -15.653 22.696 1.00 44.91 82 THR A N 1
ATOM 605 C CA . THR A 1 82 ? -19.113 -14.384 21.999 1.00 44.91 82 THR A CA 1
ATOM 606 C C . THR A 1 82 ? -19.188 -14.675 20.506 1.00 44.91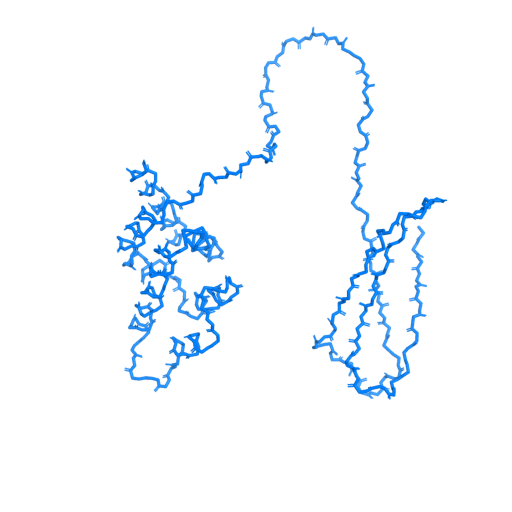 82 THR A C 1
ATOM 608 O O . THR A 1 82 ? -18.186 -14.761 19.799 1.00 44.91 82 THR A O 1
ATOM 611 N N . GLU A 1 83 ? -20.421 -14.827 20.039 1.00 38.25 83 GLU A N 1
ATOM 612 C CA . GLU A 1 83 ? -20.858 -14.398 18.721 1.00 38.25 83 GLU A CA 1
ATOM 613 C C . GLU A 1 83 ? -20.209 -13.036 18.422 1.00 38.25 83 GLU A C 1
ATOM 615 O O . GLU A 1 83 ? -20.574 -12.016 19.009 1.00 38.25 83 GLU A O 1
ATOM 620 N N . ARG A 1 84 ? -19.189 -12.999 17.552 1.00 44.69 84 ARG A N 1
ATOM 621 C CA . ARG A 1 84 ? -18.719 -11.728 16.987 1.00 44.69 84 ARG A CA 1
ATOM 622 C C . ARG A 1 84 ? -19.748 -11.266 15.966 1.00 44.69 84 ARG A C 1
ATOM 624 O O . ARG A 1 84 ? -19.556 -11.378 14.758 1.00 44.69 84 ARG A O 1
ATOM 631 N N . VAL A 1 85 ? -20.827 -10.702 16.490 1.00 40.56 85 VAL A N 1
ATOM 632 C CA . VAL A 1 85 ? -21.512 -9.574 15.873 1.00 40.56 85 VAL A CA 1
ATOM 633 C C . VAL A 1 85 ? -20.405 -8.607 15.436 1.00 40.56 85 VAL A C 1
ATOM 635 O O . VAL A 1 85 ? -19.572 -8.214 16.253 1.00 40.56 85 VAL A O 1
ATOM 638 N N . ARG A 1 86 ? -20.325 -8.263 14.149 1.00 51.31 86 ARG A N 1
ATOM 639 C CA . ARG A 1 86 ? -19.605 -7.056 13.730 1.00 51.31 86 ARG A CA 1
ATOM 640 C C . ARG A 1 86 ? -20.549 -5.882 13.971 1.00 51.31 86 ARG A C 1
ATOM 642 O O . ARG A 1 86 ? -21.491 -5.718 13.199 1.00 51.31 86 ARG A O 1
ATOM 649 N N . PRO A 1 87 ? -20.268 -5.033 14.964 1.00 52.47 87 PRO A N 1
ATOM 650 C CA . PRO A 1 87 ? -20.579 -3.632 14.809 1.00 52.47 87 PRO A CA 1
ATOM 651 C C . PRO A 1 87 ? -19.377 -2.842 15.305 1.00 52.47 87 PRO A C 1
ATOM 653 O O . PRO A 1 87 ? -19.360 -2.362 16.429 1.00 52.47 87 PRO A O 1
ATOM 656 N N . GLU A 1 88 ? -18.351 -2.707 14.478 1.00 41.66 88 GLU A N 1
ATOM 657 C CA . GLU A 1 88 ? -17.350 -1.688 14.749 1.00 41.66 88 GLU A CA 1
ATOM 658 C C . GLU A 1 88 ? -17.294 -0.793 13.528 1.00 41.66 88 GLU A C 1
ATOM 660 O O . GLU A 1 88 ? -16.600 -1.045 12.546 1.00 41.66 88 GLU A O 1
ATOM 665 N N . ILE A 1 89 ? -18.058 0.296 13.620 1.00 48.88 89 ILE A N 1
ATOM 666 C CA . ILE A 1 89 ? -17.518 1.592 13.229 1.00 48.88 89 ILE A CA 1
ATOM 667 C C . ILE A 1 89 ? -16.256 1.731 14.088 1.00 48.88 89 ILE A C 1
ATOM 669 O O . ILE A 1 89 ? -16.312 2.219 15.216 1.00 48.88 89 ILE A O 1
ATOM 673 N N . ILE A 1 90 ? -15.149 1.153 13.607 1.00 59.31 90 ILE A N 1
ATOM 674 C CA . ILE A 1 90 ? -13.821 1.375 14.164 1.00 59.31 90 ILE A CA 1
ATOM 675 C C . ILE A 1 90 ? -13.705 2.890 14.174 1.00 59.31 90 ILE A C 1
ATOM 677 O O . ILE A 1 90 ? -13.988 3.534 13.158 1.00 59.31 90 ILE A O 1
ATOM 681 N N . ALA A 1 91 ? -13.442 3.463 15.348 1.00 68.94 91 ALA A N 1
ATOM 682 C CA . ALA A 1 91 ? -13.299 4.903 15.473 1.00 68.94 91 ALA A CA 1
ATOM 683 C C . ALA A 1 91 ? -12.405 5.396 14.322 1.00 68.94 91 ALA A C 1
ATOM 685 O O . ALA A 1 91 ? -11.363 4.775 14.088 1.00 68.94 91 ALA A O 1
ATOM 686 N N . PRO A 1 92 ? -12.827 6.431 13.573 1.00 83.31 92 PRO A N 1
ATOM 687 C CA . PRO A 1 92 ? -12.110 6.848 12.380 1.00 83.31 92 PRO A CA 1
ATOM 688 C C . PRO A 1 92 ? -10.643 7.090 12.728 1.00 83.31 92 PRO A C 1
ATOM 690 O O . PRO A 1 92 ? -10.338 7.715 13.748 1.00 83.31 92 PRO A O 1
ATOM 693 N N . VAL A 1 93 ? -9.747 6.543 11.905 1.00 90.75 93 VAL A N 1
ATOM 694 C CA . VAL A 1 93 ? -8.305 6.691 12.100 1.00 90.75 93 VAL A CA 1
ATOM 695 C C . VAL A 1 93 ? -7.963 8.176 12.174 1.00 90.75 93 VAL A C 1
ATOM 697 O O . VAL A 1 93 ? -8.325 8.937 11.281 1.00 90.75 93 VAL A O 1
ATOM 700 N N . ILE A 1 94 ? -7.263 8.576 13.237 1.00 94.25 94 ILE A N 1
ATOM 701 C CA . ILE A 1 94 ? -6.807 9.945 13.469 1.00 94.25 94 ILE A CA 1
ATOM 702 C C . ILE A 1 94 ? -5.608 10.183 12.538 1.00 94.25 94 ILE A C 1
ATOM 704 O O . ILE A 1 94 ? -4.547 9.584 12.771 1.00 94.25 94 ILE A O 1
ATOM 708 N N . PRO A 1 95 ? -5.739 11.015 11.484 1.00 94.00 95 PRO A N 1
ATOM 709 C CA . PRO A 1 95 ? -4.711 11.146 10.452 1.00 94.00 95 PRO A CA 1
ATOM 710 C C . PRO A 1 95 ? -3.362 11.609 11.004 1.00 94.00 95 PRO A C 1
ATOM 712 O O . PRO A 1 95 ? -2.322 11.106 10.589 1.00 94.00 95 PRO A O 1
ATOM 715 N N . GLU A 1 96 ? -3.354 12.507 11.992 1.00 95.19 96 GLU A N 1
ATOM 716 C CA . GLU A 1 96 ? -2.129 13.017 12.615 1.00 95.19 96 GLU A CA 1
ATOM 717 C C . GLU A 1 96 ? -1.355 11.913 13.343 1.00 95.19 96 GLU A C 1
ATOM 719 O O . GLU A 1 96 ? -0.125 11.836 13.253 1.00 95.19 96 GLU A O 1
ATOM 724 N N . VAL A 1 97 ? -2.075 11.031 14.042 1.00 95.81 97 VAL A N 1
ATOM 725 C CA . VAL A 1 97 ? -1.480 9.896 14.750 1.00 95.81 97 VAL A CA 1
ATOM 726 C C . VAL A 1 97 ? -0.943 8.881 13.744 1.00 95.81 97 VAL A C 1
ATOM 728 O O . VAL A 1 97 ? 0.208 8.456 13.851 1.00 95.81 97 VAL A O 1
ATOM 731 N N . ALA A 1 98 ? -1.735 8.541 12.726 1.00 96.44 98 ALA A N 1
ATOM 732 C CA . ALA A 1 98 ? -1.332 7.610 11.679 1.00 96.44 98 ALA A CA 1
ATOM 733 C C . ALA A 1 98 ? -0.113 8.112 10.891 1.00 96.44 98 ALA A C 1
ATOM 735 O O . ALA A 1 98 ? 0.837 7.359 10.678 1.00 96.44 98 ALA A O 1
ATOM 736 N N . TYR A 1 99 ? -0.088 9.396 10.525 1.00 96.12 99 TYR A N 1
ATOM 737 C CA . TYR A 1 99 ? 1.048 10.039 9.863 1.00 96.12 99 TYR A CA 1
ATOM 738 C C . TYR A 1 99 ? 2.323 9.938 10.705 1.00 96.12 99 TYR A C 1
ATOM 740 O O . TYR A 1 99 ? 3.401 9.624 10.186 1.00 96.12 99 TYR A O 1
ATOM 748 N N . ARG A 1 100 ? 2.209 10.167 12.020 1.00 96.81 100 ARG A N 1
ATOM 749 C CA . ARG A 1 100 ? 3.339 10.037 12.942 1.00 96.81 100 ARG A CA 1
ATOM 750 C C . ARG A 1 100 ? 3.873 8.605 12.974 1.00 96.81 100 ARG A C 1
ATOM 752 O O . ARG A 1 100 ? 5.079 8.412 12.841 1.00 96.81 100 ARG A O 1
ATOM 759 N N . VAL A 1 101 ? 2.992 7.611 13.103 1.00 96.88 101 VAL A N 1
ATOM 760 C CA . VAL A 1 101 ? 3.380 6.190 13.075 1.00 96.88 101 VAL A CA 1
ATOM 761 C C . VAL A 1 101 ? 4.055 5.837 11.753 1.00 96.88 101 VAL A C 1
ATOM 763 O O . VAL A 1 101 ? 5.137 5.251 11.763 1.00 96.88 101 VAL A O 1
ATOM 766 N N . MET A 1 102 ? 3.459 6.230 10.623 1.00 96.06 102 MET A N 1
ATOM 767 C CA . MET A 1 102 ? 4.025 6.005 9.291 1.00 96.06 102 MET A CA 1
ATOM 768 C C . MET A 1 102 ? 5.435 6.577 9.170 1.00 96.06 102 MET A C 1
ATOM 770 O O . MET A 1 102 ? 6.335 5.871 8.725 1.00 96.06 102 MET A O 1
ATOM 774 N N . SER A 1 103 ? 5.637 7.819 9.617 1.00 94.88 103 SER A N 1
ATOM 775 C CA . SER A 1 103 ? 6.932 8.505 9.562 1.00 94.88 103 SER A CA 1
ATOM 776 C C . SER A 1 103 ? 8.012 7.781 10.370 1.00 94.88 103 SER A C 1
ATOM 778 O O . SER A 1 103 ? 9.150 7.668 9.922 1.00 94.88 103 SER A O 1
ATOM 780 N N . GLU A 1 104 ? 7.660 7.248 11.542 1.00 95.50 104 GLU A N 1
ATOM 781 C CA . GLU A 1 104 ? 8.585 6.474 12.381 1.00 95.50 104 GLU A CA 1
ATOM 782 C C . GLU A 1 104 ? 8.885 5.077 11.806 1.00 95.50 104 GLU A C 1
ATOM 784 O O . GLU A 1 104 ? 9.930 4.500 12.106 1.00 95.50 104 GLU A O 1
ATOM 789 N N . CYS A 1 105 ? 7.998 4.535 10.968 1.00 94.19 105 CYS A N 1
ATOM 790 C CA . CYS A 1 105 ? 8.096 3.175 10.436 1.00 94.19 105 CYS A CA 1
ATOM 791 C C . CYS A 1 105 ? 8.686 3.081 9.018 1.00 94.19 105 CYS A C 1
ATOM 793 O O . CYS A 1 105 ? 8.836 1.966 8.521 1.00 94.19 105 CYS A O 1
ATOM 795 N N . ILE A 1 106 ? 9.063 4.197 8.377 1.00 91.38 106 ILE A N 1
ATOM 796 C CA . ILE A 1 106 ? 9.611 4.223 7.000 1.00 91.38 106 ILE A CA 1
ATOM 797 C C . ILE A 1 106 ? 10.777 3.241 6.831 1.00 91.38 106 ILE A C 1
ATOM 799 O O . ILE A 1 106 ? 10.786 2.435 5.903 1.00 91.38 106 ILE A O 1
ATOM 803 N N . SER A 1 107 ? 11.748 3.257 7.748 1.00 90.94 107 SER A N 1
ATOM 804 C CA . SER A 1 107 ? 12.886 2.328 7.700 1.00 90.94 107 SER A CA 1
ATOM 805 C C . SER A 1 107 ? 12.452 0.868 7.861 1.00 90.94 107 SER A C 1
ATOM 807 O O . SER A 1 107 ? 13.033 -0.021 7.243 1.00 90.94 107 SER A O 1
ATOM 809 N N . GLY A 1 108 ? 11.392 0.616 8.634 1.00 92.56 108 GLY A N 1
ATOM 810 C CA . GLY A 1 108 ? 10.784 -0.701 8.792 1.00 92.56 108 GLY A CA 1
ATOM 811 C C . GLY A 1 108 ? 10.291 -1.272 7.465 1.00 92.56 108 GLY A C 1
ATOM 812 O O . GLY A 1 108 ? 10.567 -2.434 7.180 1.00 92.56 108 GLY A O 1
ATOM 813 N N . PHE A 1 109 ? 9.653 -0.457 6.619 1.00 91.44 109 PHE A N 1
ATOM 814 C CA . PHE A 1 109 ? 9.198 -0.889 5.291 1.00 91.44 109 PHE A CA 1
ATOM 815 C C . PHE A 1 109 ? 10.347 -1.325 4.377 1.00 91.44 109 PHE A C 1
ATOM 817 O O . PHE A 1 109 ? 10.213 -2.296 3.639 1.00 91.44 109 PHE A O 1
ATOM 824 N N . LYS A 1 110 ? 11.508 -0.666 4.460 1.00 89.06 110 LYS A N 1
ATOM 825 C CA . LYS A 1 110 ? 12.692 -1.030 3.657 1.00 89.06 110 LYS A CA 1
ATOM 826 C C . LYS A 1 110 ? 13.298 -2.373 4.068 1.00 89.06 110 LYS A C 1
ATOM 828 O O . LYS A 1 110 ? 14.016 -2.994 3.290 1.00 89.06 110 LYS A O 1
ATOM 833 N N . HIS A 1 111 ? 13.034 -2.816 5.294 1.00 91.00 111 HIS A N 1
ATOM 834 C CA . HIS A 1 111 ? 13.641 -4.012 5.873 1.00 91.00 111 HIS A CA 1
ATOM 835 C C . HIS A 1 111 ? 12.641 -5.138 6.146 1.00 91.00 111 HIS A C 1
ATOM 837 O O . HIS A 1 111 ? 13.061 -6.230 6.526 1.00 91.00 111 HIS A O 1
ATOM 843 N N . CYS A 1 112 ? 11.338 -4.914 5.945 1.00 91.69 112 CYS A N 1
ATOM 844 C CA . CYS A 1 112 ? 10.318 -5.931 6.193 1.00 91.69 112 CYS A CA 1
ATOM 845 C C . CYS A 1 112 ? 10.166 -6.951 5.055 1.00 91.69 112 CYS A C 1
ATOM 847 O O . CYS A 1 112 ? 9.404 -7.902 5.197 1.00 91.69 112 CYS A O 1
ATOM 849 N N . GLY A 1 113 ? 10.913 -6.785 3.959 1.00 89.12 113 GLY A N 1
ATOM 850 C CA . GLY A 1 113 ? 10.937 -7.718 2.832 1.00 89.12 113 GLY A CA 1
ATOM 851 C C . GLY A 1 113 ? 9.876 -7.460 1.763 1.00 89.12 113 GLY A C 1
ATOM 852 O O . GLY A 1 113 ? 9.901 -8.144 0.746 1.00 89.12 113 GLY A O 1
ATOM 853 N N . ILE A 1 114 ? 9.006 -6.461 1.949 1.00 93.69 114 ILE A N 1
ATOM 854 C CA . ILE A 1 114 ? 7.977 -6.120 0.965 1.00 93.69 114 ILE A CA 1
ATOM 855 C C . ILE A 1 114 ? 8.606 -5.640 -0.349 1.00 93.69 114 ILE A C 1
ATOM 857 O O . ILE A 1 114 ? 9.447 -4.737 -0.381 1.00 93.69 114 ILE A O 1
ATOM 861 N N . GLY A 1 115 ? 8.201 -6.259 -1.455 1.00 92.94 115 GLY A N 1
ATOM 862 C CA . GLY A 1 115 ? 8.726 -5.929 -2.776 1.00 92.94 115 GLY A CA 1
ATOM 863 C C . GLY A 1 115 ? 8.189 -4.597 -3.305 1.00 92.94 115 GLY A C 1
ATOM 864 O O . GLY A 1 115 ? 6.992 -4.330 -3.228 1.00 92.94 115 GLY A O 1
ATOM 865 N N . LEU A 1 116 ? 9.050 -3.794 -3.944 1.00 94.56 116 LEU A N 1
ATOM 866 C CA . LEU A 1 116 ? 8.670 -2.520 -4.579 1.00 94.56 116 LEU A CA 1
ATOM 8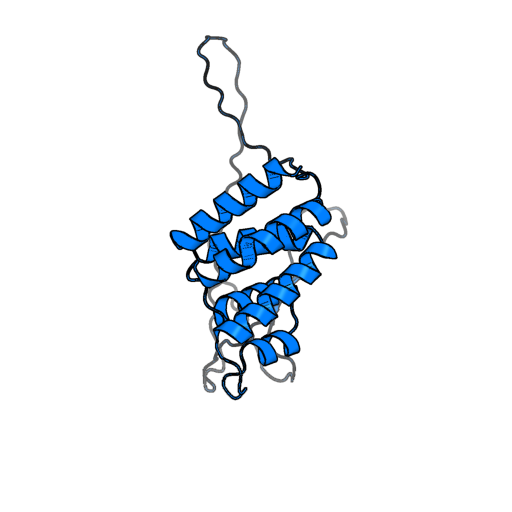67 C C . LEU A 1 116 ? 7.469 -2.674 -5.531 1.00 94.56 116 LEU A C 1
ATOM 869 O O . LEU A 1 116 ? 6.514 -1.902 -5.474 1.00 94.56 116 LEU A O 1
ATOM 873 N N . HIS A 1 117 ? 7.519 -3.681 -6.408 1.00 94.81 117 HIS A N 1
ATOM 874 C CA . HIS A 1 117 ? 6.466 -3.927 -7.395 1.00 94.81 117 HIS A CA 1
ATOM 875 C C . HIS A 1 117 ? 5.158 -4.376 -6.744 1.00 94.81 117 HIS A C 1
ATOM 877 O O . HIS A 1 117 ? 4.100 -3.887 -7.136 1.00 94.81 117 HIS A O 1
ATOM 883 N N . PHE A 1 118 ? 5.239 -5.250 -5.735 1.00 95.31 118 PHE A N 1
ATOM 884 C CA . PHE A 1 118 ? 4.077 -5.706 -4.973 1.00 95.31 118 PHE A CA 1
ATOM 885 C C . PHE A 1 118 ? 3.397 -4.536 -4.262 1.00 95.31 118 PHE A C 1
ATOM 887 O O . PHE A 1 118 ? 2.196 -4.323 -4.424 1.00 95.31 118 PHE A O 1
ATOM 894 N N . LEU A 1 119 ? 4.174 -3.716 -3.548 1.00 96.62 119 LEU A N 1
ATOM 895 C CA . LEU A 1 119 ? 3.648 -2.539 -2.868 1.00 96.62 119 LEU A CA 1
ATOM 896 C C . LEU A 1 119 ? 2.977 -1.587 -3.867 1.00 96.62 119 LEU A C 1
ATOM 898 O O . LEU A 1 119 ? 1.835 -1.187 -3.663 1.00 96.62 119 LEU A O 1
ATOM 902 N N . ALA A 1 120 ? 3.636 -1.267 -4.984 1.00 97.31 120 ALA A N 1
ATOM 903 C CA . ALA A 1 120 ? 3.071 -0.386 -6.006 1.00 97.31 120 ALA A CA 1
ATOM 904 C C . ALA A 1 120 ? 1.769 -0.934 -6.623 1.00 97.31 120 ALA A C 1
ATOM 906 O O . ALA A 1 120 ? 0.860 -0.171 -6.952 1.00 97.31 120 ALA A O 1
ATOM 907 N N . GLU A 1 121 ? 1.668 -2.251 -6.796 1.00 97.81 121 GLU A N 1
ATOM 908 C CA . GLU A 1 121 ? 0.462 -2.918 -7.279 1.00 97.81 121 GLU A CA 1
ATOM 909 C C . GLU A 1 121 ? -0.691 -2.800 -6.286 1.00 97.81 121 GLU A C 1
ATOM 911 O O . GLU A 1 121 ? -1.753 -2.286 -6.642 1.00 97.81 121 GLU A O 1
ATOM 916 N N . LYS A 1 122 ? -0.453 -3.153 -5.023 1.00 97.50 122 LYS A N 1
ATOM 917 C CA . LYS A 1 122 ? -1.460 -3.060 -3.967 1.00 97.50 122 LYS A CA 1
ATOM 918 C C . LYS A 1 122 ? -1.929 -1.627 -3.714 1.00 97.50 122 LYS A C 1
ATOM 920 O O . LYS A 1 122 ? -3.122 -1.383 -3.537 1.00 97.50 122 LYS A O 1
ATOM 925 N N . LEU A 1 123 ? -1.025 -0.649 -3.765 1.00 97.19 123 LEU A N 1
ATOM 926 C CA . LEU A 1 123 ? -1.390 0.767 -3.650 1.00 97.19 123 LEU A CA 1
ATOM 927 C C . LEU A 1 123 ? -2.285 1.235 -4.807 1.00 97.19 123 LEU A C 1
ATOM 929 O O . LEU A 1 123 ? -3.170 2.067 -4.599 1.00 97.19 123 LEU A O 1
ATOM 933 N N . LEU A 1 124 ? -2.070 0.714 -6.020 1.00 97.81 124 LEU A N 1
ATOM 934 C CA . LEU A 1 124 ? -2.919 1.007 -7.175 1.00 97.81 124 LEU A CA 1
ATOM 935 C C . LEU A 1 124 ? -4.301 0.354 -7.028 1.00 97.81 124 LEU A C 1
ATOM 937 O O . LEU A 1 124 ? -5.307 1.015 -7.282 1.00 97.81 124 LEU A O 1
ATOM 941 N N . GLU A 1 125 ? -4.366 -0.906 -6.585 1.00 97.44 125 GLU A N 1
ATOM 942 C CA . GLU A 1 125 ? -5.627 -1.617 -6.312 1.00 97.44 125 GLU A CA 1
ATOM 943 C C . GLU A 1 125 ? -6.498 -0.856 -5.305 1.00 97.44 125 GLU A C 1
ATOM 945 O O . GLU A 1 125 ? -7.702 -0.683 -5.507 1.00 97.44 125 GLU A O 1
ATOM 950 N N . LYS A 1 126 ? -5.871 -0.326 -4.248 1.00 96.00 126 LYS A N 1
ATOM 951 C CA . LYS A 1 126 ? -6.526 0.495 -3.218 1.00 96.00 126 LYS A CA 1
ATOM 952 C C . LYS A 1 126 ? -6.759 1.950 -3.651 1.00 96.00 126 LYS A C 1
ATOM 954 O O . LYS A 1 126 ? -7.322 2.724 -2.881 1.00 96.00 126 LYS A O 1
ATOM 959 N N . LYS A 1 127 ? -6.370 2.324 -4.879 1.00 95.94 127 LYS A N 1
ATOM 960 C CA . LYS A 1 127 ? -6.477 3.676 -5.464 1.00 95.94 127 LYS A CA 1
ATOM 961 C C . LYS A 1 127 ? -5.741 4.767 -4.672 1.00 95.94 127 LYS A C 1
ATOM 963 O O . LYS A 1 127 ? -6.097 5.937 -4.773 1.00 95.94 127 LYS A O 1
ATOM 968 N N . ILE A 1 128 ? -4.712 4.389 -3.914 1.00 96.38 128 ILE A N 1
ATOM 969 C CA . ILE A 1 128 ? -3.826 5.319 -3.193 1.00 96.38 128 ILE A CA 1
ATOM 970 C C . ILE A 1 128 ? -2.888 6.006 -4.190 1.00 96.38 128 ILE A C 1
ATOM 972 O O . ILE A 1 128 ? -2.620 7.200 -4.091 1.00 96.38 128 ILE A O 1
ATOM 976 N N . ILE A 1 129 ? -2.431 5.257 -5.197 1.00 97.44 129 ILE A N 1
ATOM 977 C CA . ILE A 1 129 ? -1.674 5.791 -6.329 1.00 97.44 129 ILE A CA 1
ATOM 978 C C . ILE A 1 129 ? -2.409 5.519 -7.640 1.00 97.44 129 ILE A C 1
ATOM 980 O O . ILE A 1 129 ? -3.241 4.620 -7.737 1.00 97.44 129 ILE A O 1
ATOM 984 N N . ASN A 1 130 ? -2.075 6.278 -8.680 1.00 96.88 130 ASN A N 1
ATOM 985 C CA . ASN A 1 130 ? -2.569 6.045 -10.036 1.00 96.88 130 ASN A CA 1
ATOM 986 C C . ASN A 1 130 ? -1.540 5.316 -10.923 1.00 96.88 130 ASN A C 1
ATOM 988 O O . ASN A 1 130 ? -0.372 5.150 -10.570 1.00 96.88 130 ASN A O 1
ATOM 992 N N . ASN A 1 131 ? -1.964 4.923 -12.130 1.00 96.62 131 ASN A N 1
ATOM 993 C CA . ASN A 1 131 ? -1.106 4.229 -13.100 1.00 96.62 131 ASN A CA 1
ATOM 994 C C . ASN A 1 131 ? 0.172 5.004 -13.460 1.00 96.62 131 ASN A C 1
ATOM 996 O O . ASN A 1 131 ? 1.219 4.395 -13.684 1.00 96.62 131 ASN A O 1
ATOM 1000 N N . ARG A 1 132 ? 0.112 6.343 -13.509 1.00 94.31 132 ARG A N 1
ATOM 1001 C CA . ARG A 1 132 ? 1.287 7.175 -13.801 1.00 94.31 132 ARG A CA 1
ATOM 1002 C C . ARG A 1 132 ? 2.302 7.086 -12.661 1.00 94.31 132 ARG A C 1
ATOM 1004 O O . ARG A 1 132 ? 3.480 6.901 -12.936 1.00 94.31 132 ARG A O 1
ATOM 1011 N N . GLN A 1 133 ? 1.848 7.177 -11.413 1.00 94.62 133 GLN A N 1
ATOM 1012 C CA . GLN A 1 133 ? 2.693 7.038 -10.225 1.00 94.62 133 GLN A CA 1
ATOM 1013 C C . GLN A 1 133 ? 3.284 5.628 -10.109 1.00 94.62 133 GLN A C 1
ATOM 1015 O O . GLN A 1 133 ? 4.491 5.523 -9.917 1.00 94.62 133 GLN A O 1
ATOM 1020 N N . LYS A 1 134 ? 2.487 4.564 -10.327 1.00 95.50 134 LYS A N 1
ATOM 1021 C CA . LYS A 1 134 ? 2.990 3.173 -10.378 1.00 95.50 134 LYS A CA 1
ATOM 1022 C C . LYS A 1 134 ? 4.119 3.052 -11.398 1.00 95.50 134 LYS A C 1
ATOM 1024 O O . LYS A 1 134 ? 5.205 2.606 -11.053 1.00 95.50 134 LYS A O 1
ATOM 1029 N N . LYS A 1 135 ? 3.889 3.514 -12.634 1.00 93.56 135 LYS A N 1
ATOM 1030 C CA . LYS A 1 135 ? 4.882 3.434 -13.712 1.00 93.56 135 LYS A CA 1
ATOM 1031 C C . LYS A 1 135 ? 6.182 4.155 -13.360 1.00 93.56 135 LYS A C 1
ATOM 1033 O O . LYS A 1 135 ? 7.240 3.604 -13.627 1.00 93.56 135 LYS A O 1
ATOM 1038 N N . THR A 1 136 ? 6.105 5.351 -12.775 1.00 91.25 136 THR A N 1
ATOM 1039 C CA . THR A 1 136 ? 7.295 6.097 -12.340 1.00 91.25 136 THR A CA 1
ATOM 1040 C C . THR A 1 136 ? 8.037 5.361 -11.227 1.00 91.25 136 THR A C 1
ATOM 1042 O O . THR A 1 136 ? 9.249 5.192 -11.315 1.00 91.25 136 THR A O 1
ATOM 1045 N N . ALA A 1 137 ? 7.316 4.885 -10.210 1.00 90.06 137 ALA A N 1
ATOM 1046 C CA . ALA A 1 137 ? 7.905 4.192 -9.070 1.00 90.06 137 ALA A CA 1
ATOM 1047 C C . ALA A 1 137 ? 8.567 2.862 -9.454 1.00 90.06 137 ALA A C 1
ATOM 1049 O O . ALA A 1 137 ? 9.554 2.471 -8.845 1.00 90.06 137 ALA A O 1
ATOM 1050 N N . THR A 1 138 ? 8.065 2.167 -10.474 1.00 92.50 138 THR A N 1
ATOM 1051 C CA . THR A 1 138 ? 8.612 0.876 -10.915 1.00 92.50 138 THR A CA 1
ATOM 1052 C C . THR A 1 138 ? 9.496 0.979 -12.161 1.00 92.50 138 THR A C 1
ATOM 1054 O O . THR A 1 138 ? 9.836 -0.049 -12.742 1.00 92.50 138 THR A O 1
ATOM 1057 N N . ASP A 1 139 ? 9.857 2.183 -12.622 1.00 91.75 139 ASP A N 1
ATOM 1058 C CA . ASP A 1 139 ? 10.654 2.346 -13.843 1.00 91.75 139 ASP A CA 1
ATOM 1059 C C . ASP A 1 139 ? 12.112 1.925 -13.613 1.00 91.75 139 ASP A C 1
ATOM 1061 O O . ASP A 1 139 ? 12.903 2.631 -12.982 1.00 91.75 139 ASP A O 1
ATOM 1065 N N . GLU A 1 140 ? 12.478 0.754 -14.129 1.00 88.31 140 GLU A N 1
ATOM 1066 C CA . GLU A 1 140 ? 13.842 0.213 -14.082 1.00 88.31 140 GLU A CA 1
ATOM 1067 C C . GLU A 1 140 ? 14.813 0.919 -15.030 1.00 88.31 140 GLU A C 1
ATOM 1069 O O . GLU A 1 140 ? 16.022 0.751 -14.905 1.00 88.31 140 GLU A O 1
ATOM 1074 N N . ARG A 1 141 ? 14.313 1.725 -15.975 1.00 88.75 141 ARG A N 1
ATOM 1075 C CA . ARG A 1 141 ? 15.165 2.529 -16.865 1.00 88.75 141 ARG A CA 1
ATOM 1076 C C . ARG A 1 141 ? 15.564 3.856 -16.230 1.00 88.75 141 ARG A C 1
ATOM 1078 O O . ARG A 1 141 ? 16.400 4.571 -16.788 1.00 88.75 141 ARG A O 1
ATOM 1085 N N . SER A 1 142 ? 14.954 4.205 -15.097 1.00 85.69 142 SER A N 1
ATOM 1086 C CA . SER A 1 142 ? 15.346 5.376 -14.326 1.00 85.69 142 SER A CA 1
ATOM 1087 C C . SER A 1 142 ? 16.769 5.205 -13.782 1.00 85.69 142 SER A C 1
ATOM 1089 O O . SER A 1 142 ? 17.276 4.097 -13.627 1.00 85.69 142 SER A O 1
ATOM 1091 N N . ARG A 1 143 ? 17.438 6.321 -13.476 1.00 90.56 143 ARG A N 1
ATOM 1092 C CA . ARG A 1 143 ? 18.764 6.289 -12.830 1.00 90.56 143 ARG A CA 1
ATOM 1093 C C . ARG A 1 143 ? 18.670 6.028 -11.320 1.00 90.56 143 ARG A C 1
ATOM 1095 O O . ARG A 1 143 ? 19.700 6.064 -10.656 1.00 90.56 143 ARG A O 1
ATOM 1102 N N . CYS A 1 144 ? 17.461 5.815 -10.798 1.00 90.12 144 CYS A N 1
ATOM 1103 C CA . CYS A 1 144 ? 17.199 5.607 -9.382 1.00 90.12 144 CYS A CA 1
ATOM 1104 C C . CYS A 1 144 ? 17.388 4.138 -9.002 1.00 90.12 144 CYS A C 1
ATOM 1106 O O . CYS A 1 144 ? 16.983 3.222 -9.719 1.00 90.12 144 CYS A O 1
ATOM 1108 N N . THR A 1 145 ? 17.961 3.916 -7.828 1.00 91.38 145 THR A N 1
ATOM 1109 C CA . THR A 1 145 ? 18.048 2.593 -7.208 1.00 91.38 145 THR A CA 1
ATOM 1110 C C . THR A 1 145 ? 16.663 2.089 -6.786 1.00 91.38 145 THR A C 1
ATOM 1112 O O . THR A 1 145 ? 15.683 2.836 -6.739 1.00 91.38 145 THR A O 1
ATOM 1115 N N . THR A 1 146 ? 16.538 0.795 -6.488 1.00 90.88 146 THR A N 1
ATOM 1116 C CA . THR A 1 146 ? 15.295 0.232 -5.927 1.00 90.88 146 THR A CA 1
ATOM 1117 C C . THR A 1 146 ? 14.924 0.891 -4.600 1.00 90.88 146 THR A C 1
ATOM 1119 O O . THR A 1 146 ? 13.750 1.173 -4.384 1.00 90.88 146 THR A O 1
ATOM 1122 N N . ASP A 1 147 ? 15.910 1.214 -3.764 1.00 90.38 147 ASP A N 1
ATOM 1123 C CA . ASP A 1 147 ? 15.683 1.857 -2.469 1.00 90.38 147 ASP A CA 1
ATOM 1124 C C . ASP A 1 147 ? 15.172 3.290 -2.624 1.00 90.38 147 ASP A C 1
ATOM 1126 O O . ASP A 1 147 ? 14.212 3.660 -1.960 1.00 90.38 147 ASP A O 1
ATOM 1130 N N . GLU A 1 148 ? 15.746 4.079 -3.537 1.00 92.38 148 GLU A N 1
ATOM 1131 C CA . GLU A 1 148 ? 15.261 5.440 -3.819 1.00 92.38 148 GLU A CA 1
ATOM 1132 C C . GLU A 1 148 ? 13.833 5.426 -4.381 1.00 92.38 148 GLU A C 1
ATOM 1134 O O . GLU A 1 148 ? 13.017 6.288 -4.058 1.00 92.38 148 GLU A O 1
ATOM 1139 N N . ARG A 1 149 ? 13.508 4.432 -5.214 1.00 94.00 149 ARG A N 1
ATOM 1140 C CA . ARG A 1 149 ? 12.148 4.235 -5.735 1.00 94.00 149 ARG A CA 1
ATOM 1141 C C . ARG A 1 149 ? 11.172 3.800 -4.639 1.00 94.00 149 ARG A C 1
ATOM 1143 O O . ARG A 1 149 ? 10.022 4.235 -4.639 1.00 94.00 149 ARG A O 1
ATOM 1150 N N . MET A 1 150 ? 11.634 2.987 -3.690 1.00 94.88 150 MET A N 1
ATOM 1151 C CA . MET A 1 150 ? 10.864 2.617 -2.505 1.00 94.88 150 MET A CA 1
ATOM 1152 C C . MET A 1 150 ? 10.602 3.838 -1.623 1.00 94.88 150 MET A C 1
ATOM 1154 O O . MET A 1 150 ? 9.463 4.062 -1.227 1.00 94.88 150 MET A O 1
ATOM 1158 N N . ASP A 1 151 ? 11.619 4.669 -1.385 1.00 93.56 151 ASP A N 1
ATOM 1159 C CA . ASP A 1 151 ? 11.491 5.903 -0.605 1.00 93.56 151 ASP A CA 1
ATOM 1160 C C . ASP A 1 151 ? 10.440 6.841 -1.223 1.00 93.56 151 ASP A C 1
ATOM 1162 O O . ASP A 1 151 ? 9.571 7.341 -0.514 1.00 93.56 151 ASP A O 1
ATOM 1166 N N . GLN A 1 152 ? 10.425 6.985 -2.553 1.00 93.12 152 GLN A N 1
ATOM 1167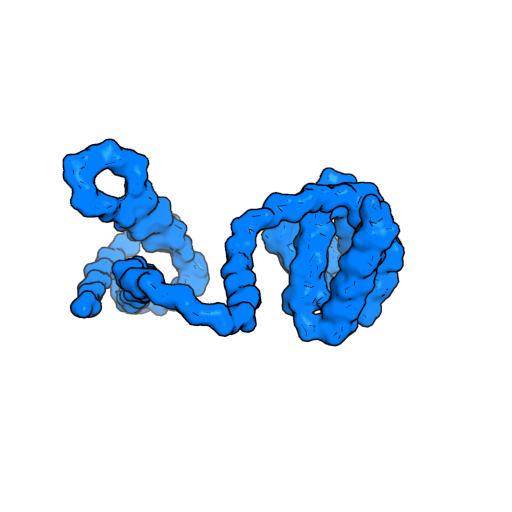 C CA . GLN A 1 152 ? 9.398 7.764 -3.258 1.00 93.12 152 GLN A CA 1
ATOM 1168 C C . GLN A 1 152 ? 7.976 7.226 -3.041 1.00 93.12 152 GLN A C 1
ATOM 1170 O O . GLN A 1 152 ? 7.046 8.013 -2.859 1.00 93.12 152 GLN A O 1
ATOM 1175 N N . LEU A 1 153 ? 7.777 5.903 -3.066 1.00 95.44 153 LEU A N 1
ATOM 1176 C CA . LEU A 1 153 ? 6.464 5.321 -2.767 1.00 95.44 153 LEU A CA 1
ATOM 1177 C C . LEU A 1 153 ? 6.063 5.549 -1.313 1.00 95.44 153 LEU A C 1
ATOM 1179 O O . LEU A 1 153 ? 4.910 5.891 -1.053 1.00 95.44 153 LEU A O 1
ATOM 1183 N N . LEU A 1 154 ? 6.995 5.371 -0.377 1.00 95.94 154 LEU A N 1
ATOM 1184 C CA . LEU A 1 154 ? 6.738 5.568 1.047 1.00 95.94 154 LEU A CA 1
ATOM 1185 C C . LEU A 1 154 ? 6.408 7.030 1.364 1.00 95.94 154 LEU A C 1
ATOM 1187 O O . LEU A 1 154 ? 5.521 7.277 2.179 1.00 95.94 154 LEU A O 1
ATOM 1191 N N . ASP A 1 155 ? 7.034 7.987 0.680 1.00 95.12 155 ASP A N 1
ATOM 1192 C CA . ASP A 1 155 ? 6.677 9.402 0.789 1.00 95.12 155 ASP A CA 1
ATOM 1193 C C . ASP A 1 155 ? 5.253 9.674 0.290 1.00 95.12 155 ASP A C 1
ATOM 1195 O O . ASP A 1 155 ? 4.478 10.323 0.991 1.00 95.12 155 ASP A O 1
ATOM 1199 N N . ILE A 1 156 ? 4.856 9.104 -0.855 1.00 95.38 156 ILE A N 1
ATOM 1200 C CA . ILE A 1 156 ? 3.475 9.224 -1.354 1.00 95.38 156 ILE A CA 1
ATOM 1201 C C . ILE A 1 156 ? 2.477 8.624 -0.357 1.00 95.38 156 ILE A C 1
ATOM 1203 O O . ILE A 1 156 ? 1.431 9.222 -0.097 1.00 95.38 156 ILE A O 1
ATOM 1207 N N . ILE A 1 157 ? 2.779 7.451 0.210 1.00 96.25 157 ILE A N 1
ATOM 1208 C CA . ILE A 1 157 ? 1.931 6.816 1.227 1.00 96.25 157 ILE A CA 1
ATOM 1209 C C . ILE A 1 157 ? 1.788 7.728 2.442 1.00 96.25 157 ILE A C 1
ATOM 1211 O O . ILE A 1 157 ? 0.675 7.957 2.908 1.00 96.25 157 ILE A O 1
ATOM 1215 N N . LYS A 1 158 ? 2.906 8.242 2.955 1.00 95.69 158 LYS A N 1
ATOM 1216 C CA . LYS A 1 158 ? 2.945 9.110 4.131 1.00 95.69 158 LYS A CA 1
ATOM 1217 C C . LYS A 1 158 ? 2.063 10.347 3.930 1.00 95.69 158 LYS A C 1
ATOM 1219 O O . LYS A 1 158 ? 1.216 10.626 4.777 1.00 95.69 158 LYS A O 1
ATOM 1224 N N . ASP A 1 159 ? 2.198 11.019 2.790 1.00 95.31 159 ASP A N 1
ATOM 1225 C CA . ASP A 1 159 ? 1.379 12.185 2.440 1.00 95.31 159 ASP A CA 1
ATOM 1226 C C . ASP A 1 159 ? -0.108 11.811 2.294 1.00 95.31 159 ASP A C 1
ATOM 1228 O O . ASP A 1 159 ? -0.990 12.547 2.737 1.00 95.31 159 ASP A O 1
ATOM 1232 N N . SER A 1 160 ? -0.397 10.636 1.726 1.00 96.00 160 SER A N 1
ATOM 1233 C CA . SER A 1 160 ? -1.766 10.130 1.564 1.00 96.00 160 SER A CA 1
ATOM 1234 C C . SER A 1 160 ? -2.430 9.817 2.909 1.00 96.00 160 SER A C 1
ATOM 1236 O O . SER A 1 160 ? -3.600 10.135 3.094 1.00 96.00 160 SER A O 1
ATOM 1238 N N . VAL A 1 161 ? -1.689 9.249 3.867 1.00 96.44 161 VAL A N 1
ATOM 1239 C CA . VAL A 1 161 ? -2.175 8.982 5.234 1.00 96.44 161 VAL A CA 1
ATOM 1240 C C . VAL A 1 161 ? -2.498 10.272 5.978 1.00 96.44 161 VAL A C 1
ATOM 1242 O O . VAL A 1 161 ? -3.476 10.319 6.720 1.00 96.44 161 VAL A O 1
ATOM 1245 N N . GLN A 1 162 ? -1.708 11.328 5.769 1.00 94.50 162 GLN A N 1
ATOM 1246 C CA . GLN A 1 162 ? -1.986 12.630 6.369 1.00 94.50 162 GLN A CA 1
ATOM 1247 C C . GLN A 1 162 ? -3.295 13.238 5.852 1.00 94.50 162 GLN A C 1
ATOM 1249 O O . GLN A 1 162 ? -4.005 13.900 6.603 1.00 94.50 162 GLN A O 1
ATOM 1254 N N . GLN A 1 163 ? -3.594 13.036 4.566 1.00 94.38 163 GLN A N 1
ATOM 1255 C CA . GLN A 1 163 ? -4.793 13.572 3.918 1.00 94.38 163 GLN A CA 1
ATOM 1256 C C . GLN A 1 163 ? -6.041 12.730 4.202 1.00 94.38 163 GLN A C 1
ATOM 1258 O O . GLN A 1 163 ? -7.127 13.280 4.355 1.00 94.38 163 GLN A O 1
ATOM 1263 N N . GLU A 1 164 ? -5.888 11.409 4.268 1.00 94.81 164 GLU A N 1
ATOM 1264 C CA . GLU A 1 164 ? -6.972 10.450 4.454 1.00 94.81 164 GLU A CA 1
ATOM 1265 C C . GLU A 1 164 ? -6.500 9.334 5.394 1.00 94.81 164 GLU A C 1
ATOM 1267 O O . GLU A 1 164 ? -5.813 8.394 4.985 1.00 94.81 164 GLU A O 1
ATOM 1272 N N . GLY A 1 165 ? -6.894 9.419 6.669 1.00 93.00 165 GLY A N 1
ATOM 1273 C CA . GLY A 1 165 ? -6.469 8.476 7.711 1.00 93.00 165 GLY A CA 1
ATOM 1274 C C . GLY A 1 165 ? -6.781 7.017 7.369 1.00 93.00 165 GLY A C 1
ATOM 1275 O O . GLY A 1 165 ? -6.018 6.124 7.734 1.00 93.00 165 GLY A O 1
ATOM 1276 N N . LYS A 1 166 ? -7.833 6.757 6.579 1.00 94.38 166 LYS A N 1
ATOM 1277 C CA . LYS A 1 166 ? -8.184 5.409 6.110 1.00 94.38 166 LYS A CA 1
ATOM 1278 C C . LYS A 1 166 ? -7.078 4.737 5.290 1.00 94.38 166 LYS A C 1
ATOM 1280 O O . LYS A 1 166 ? -6.991 3.510 5.269 1.00 94.38 166 LYS A O 1
ATOM 1285 N N . VAL A 1 167 ? -6.201 5.509 4.643 1.00 96.31 167 VAL A N 1
ATOM 1286 C CA . VAL A 1 167 ? -5.047 4.959 3.915 1.00 96.31 167 VAL A CA 1
ATOM 1287 C C . VAL A 1 167 ? -4.172 4.120 4.843 1.00 96.31 167 VAL A C 1
ATOM 1289 O O . VAL A 1 167 ? -3.680 3.079 4.421 1.00 96.31 167 VAL A O 1
ATOM 1292 N N . PHE A 1 168 ? -4.047 4.498 6.117 1.00 96.94 168 PHE A N 1
ATOM 1293 C CA . PHE A 1 168 ? -3.287 3.736 7.107 1.00 96.94 168 PHE A CA 1
ATOM 1294 C C . PHE A 1 168 ? -3.811 2.304 7.274 1.00 96.94 168 PHE A C 1
ATOM 1296 O O . PHE A 1 168 ? -3.019 1.364 7.308 1.00 96.94 168 PHE A O 1
ATOM 1303 N N . GLU A 1 169 ? -5.135 2.114 7.299 1.00 96.12 169 GLU A N 1
ATOM 1304 C CA . GLU A 1 169 ? -5.747 0.780 7.376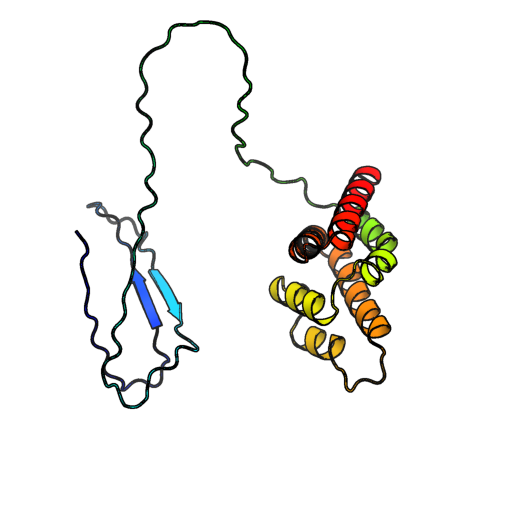 1.00 96.12 169 GLU A CA 1
ATOM 1305 C C . GLU A 1 169 ? -5.404 -0.065 6.148 1.00 96.12 169 GLU A C 1
ATOM 1307 O O . GLU A 1 169 ? -5.083 -1.245 6.282 1.00 96.12 169 GLU A O 1
ATOM 1312 N N . TYR A 1 170 ? -5.406 0.538 4.956 1.00 97.25 170 TYR A N 1
ATOM 1313 C CA . TYR A 1 170 ? -5.002 -0.164 3.739 1.00 97.25 170 TYR A CA 1
ATOM 1314 C C . TYR A 1 170 ? -3.530 -0.567 3.776 1.00 97.25 170 TYR A C 1
ATOM 1316 O O . TYR A 1 170 ? -3.202 -1.669 3.357 1.00 97.25 170 TYR A O 1
ATOM 1324 N N . ILE A 1 171 ? -2.636 0.275 4.302 1.00 97.25 171 ILE A N 1
ATOM 1325 C CA . ILE A 1 171 ? -1.219 -0.088 4.447 1.00 97.25 171 ILE A CA 1
ATOM 1326 C C . ILE A 1 171 ? -1.044 -1.280 5.392 1.00 97.25 171 ILE A C 1
ATOM 1328 O O . ILE A 1 171 ? -0.272 -2.195 5.108 1.00 97.25 171 ILE A O 1
ATOM 1332 N N . LEU A 1 172 ? -1.788 -1.298 6.494 1.00 96.88 172 LEU A N 1
ATOM 1333 C CA . LEU A 1 172 ? -1.796 -2.415 7.430 1.00 96.88 172 LEU A CA 1
ATOM 1334 C C . LEU A 1 172 ? -2.337 -3.705 6.789 1.00 96.88 172 LEU A C 1
ATOM 1336 O O . LEU A 1 172 ? -1.791 -4.782 7.018 1.00 96.88 172 LEU A O 1
ATOM 1340 N N . GLU A 1 173 ? -3.377 -3.603 5.961 1.00 96.75 173 GLU A N 1
ATOM 1341 C CA . GLU A 1 173 ? -3.894 -4.723 5.168 1.00 96.75 173 GLU A CA 1
ATOM 1342 C C . GLU A 1 173 ? -2.833 -5.253 4.190 1.00 96.75 173 GLU A C 1
ATOM 1344 O O . GLU A 1 173 ? -2.603 -6.455 4.135 1.00 96.75 173 GLU A O 1
ATOM 1349 N N . ILE A 1 174 ? -2.108 -4.366 3.501 1.00 96.38 174 ILE A N 1
ATOM 1350 C CA . ILE A 1 174 ? -1.031 -4.740 2.570 1.00 96.38 174 ILE A CA 1
ATOM 1351 C C . ILE A 1 174 ? 0.098 -5.493 3.282 1.00 96.38 174 ILE A C 1
ATOM 1353 O O . ILE A 1 174 ? 0.605 -6.479 2.753 1.00 96.38 174 ILE A O 1
ATOM 1357 N N . LEU A 1 175 ? 0.488 -5.058 4.484 1.00 95.94 175 LEU A N 1
ATOM 1358 C CA . LEU A 1 175 ? 1.508 -5.756 5.272 1.00 95.94 175 LEU A CA 1
ATOM 1359 C C . LEU A 1 175 ? 1.071 -7.165 5.686 1.00 95.94 175 LEU A C 1
ATOM 1361 O O . LEU A 1 175 ? 1.911 -8.058 5.746 1.00 95.94 175 LEU A O 1
ATOM 1365 N N . LYS A 1 176 ? -0.223 -7.369 5.955 1.00 94.12 176 LYS A N 1
ATOM 1366 C CA . LYS A 1 176 ? -0.771 -8.705 6.217 1.00 94.12 176 LYS A CA 1
ATOM 1367 C C . LYS A 1 176 ? -0.831 -9.562 4.959 1.00 94.12 176 LYS A C 1
ATOM 1369 O O . LYS A 1 176 ? -0.525 -10.744 5.037 1.00 94.12 176 LYS A O 1
ATOM 1374 N N . ASP A 1 177 ? -1.202 -8.973 3.824 1.00 94.06 177 ASP A N 1
ATOM 1375 C CA . ASP A 1 177 ? -1.279 -9.664 2.532 1.00 94.06 177 ASP A CA 1
ATOM 1376 C C . ASP A 1 177 ? 0.086 -10.190 2.059 1.00 94.06 177 ASP A C 1
ATOM 1378 O O . ASP A 1 177 ? 0.138 -11.199 1.361 1.00 94.06 177 ASP A O 1
ATOM 1382 N N . GLU A 1 178 ? 1.184 -9.518 2.423 1.00 93.19 178 GLU A N 1
ATOM 1383 C CA . GLU A 1 178 ? 2.553 -9.979 2.141 1.00 93.19 178 GLU A CA 1
ATOM 1384 C C . GLU A 1 178 ? 2.872 -11.309 2.859 1.00 93.19 178 GLU A C 1
ATOM 1386 O O . GLU A 1 178 ? 3.716 -12.069 2.395 1.00 93.19 178 GLU A O 1
ATOM 1391 N N . ASP A 1 179 ? 2.205 -11.593 3.987 1.00 90.69 179 ASP A N 1
ATOM 1392 C CA . ASP A 1 179 ? 2.309 -12.825 4.790 1.00 90.69 179 ASP A CA 1
ATOM 1393 C C . ASP A 1 179 ? 3.751 -13.276 5.109 1.00 90.69 179 ASP A C 1
ATOM 1395 O O . ASP A 1 179 ? 4.086 -14.461 5.179 1.00 90.69 179 ASP A O 1
ATOM 1399 N N . THR A 1 180 ? 4.650 -12.315 5.335 1.00 94.81 180 THR A N 1
ATOM 1400 C CA . THR A 1 180 ? 6.016 -12.596 5.795 1.00 94.81 180 THR A CA 1
ATOM 1401 C C . THR A 1 180 ? 6.174 -12.307 7.283 1.00 94.81 180 THR A C 1
ATOM 1403 O O . THR A 1 180 ? 5.529 -11.427 7.855 1.00 94.81 180 THR A O 1
ATOM 1406 N N . ILE A 1 181 ? 7.103 -13.017 7.934 1.00 95.94 181 ILE A N 1
ATOM 1407 C CA . ILE A 1 181 ? 7.408 -12.832 9.365 1.00 95.94 181 ILE A CA 1
ATOM 1408 C C . ILE A 1 181 ? 7.756 -11.368 9.675 1.00 95.94 181 ILE A C 1
ATOM 1410 O O . ILE A 1 181 ? 7.321 -10.825 10.692 1.00 95.94 181 ILE A O 1
ATOM 1414 N N . LEU A 1 182 ? 8.546 -10.721 8.814 1.00 96.88 182 LEU A N 1
ATOM 1415 C CA . LEU A 1 182 ? 8.996 -9.351 9.045 1.00 96.88 182 LEU A CA 1
ATOM 1416 C C . LEU A 1 182 ? 7.902 -8.317 8.744 1.00 96.88 182 LEU A C 1
ATOM 1418 O O . LEU A 1 182 ? 7.799 -7.345 9.493 1.00 96.88 182 LEU A O 1
ATOM 1422 N N . ALA A 1 183 ? 7.062 -8.527 7.723 1.00 96.38 183 ALA A N 1
ATOM 1423 C CA . ALA A 1 183 ? 5.908 -7.666 7.459 1.00 96.38 183 ALA A CA 1
ATOM 1424 C C . ALA A 1 183 ? 4.868 -7.747 8.586 1.00 96.38 183 ALA A C 1
ATOM 1426 O O . ALA A 1 183 ? 4.434 -6.712 9.089 1.00 96.38 183 ALA A O 1
ATOM 1427 N N . ASN A 1 184 ? 4.565 -8.953 9.078 1.00 95.38 184 ASN A N 1
ATOM 1428 C CA . ASN A 1 184 ? 3.672 -9.153 10.223 1.00 95.38 184 ASN A CA 1
ATOM 1429 C C . ASN A 1 184 ? 4.223 -8.497 11.502 1.00 95.38 184 ASN A C 1
ATOM 1431 O O . ASN A 1 184 ? 3.495 -7.818 12.225 1.00 95.38 184 ASN A O 1
ATOM 1435 N N . LYS A 1 185 ? 5.536 -8.598 11.746 1.00 96.81 185 LYS A N 1
ATOM 1436 C CA . LYS A 1 185 ? 6.185 -7.898 12.864 1.00 96.81 185 LYS A CA 1
ATOM 1437 C C . LYS A 1 185 ? 6.089 -6.372 12.736 1.00 96.81 185 LYS A C 1
ATOM 1439 O O . LYS A 1 185 ? 5.918 -5.688 13.745 1.00 96.81 185 LYS A O 1
ATOM 1444 N N . LEU A 1 186 ? 6.221 -5.833 11.521 1.00 97.44 186 LEU A N 1
ATOM 1445 C CA . LEU A 1 186 ? 6.052 -4.402 11.266 1.00 97.44 186 LEU A CA 1
ATOM 1446 C C . LEU A 1 186 ? 4.598 -3.967 11.486 1.00 97.44 186 LEU A C 1
ATOM 1448 O O . LEU A 1 186 ? 4.374 -2.944 12.128 1.00 97.44 186 LEU A O 1
ATOM 1452 N N . TYR A 1 187 ? 3.628 -4.760 11.027 1.00 97.19 187 TYR A N 1
ATOM 1453 C CA . TYR A 1 187 ? 2.204 -4.539 11.283 1.00 97.19 187 TYR A CA 1
ATOM 1454 C C . TYR A 1 187 ? 1.922 -4.422 12.790 1.00 97.19 187 TYR A C 1
ATOM 1456 O O . TYR A 1 187 ? 1.353 -3.423 13.234 1.00 97.19 187 TYR A O 1
ATOM 1464 N N . ASP A 1 188 ? 2.377 -5.390 13.593 1.00 97.19 188 ASP A N 1
ATOM 1465 C CA . ASP A 1 188 ? 2.143 -5.388 15.044 1.00 97.19 188 ASP A CA 1
ATOM 1466 C C . ASP A 1 188 ? 2.784 -4.169 15.717 1.00 97.19 188 ASP A C 1
ATOM 1468 O O . ASP A 1 188 ? 2.200 -3.543 16.608 1.00 97.19 188 ASP A O 1
ATOM 1472 N N . TYR A 1 189 ? 3.981 -3.793 15.260 1.00 96.88 189 TYR A N 1
ATOM 1473 C CA . TYR A 1 189 ? 4.673 -2.604 15.738 1.00 96.88 189 TYR A CA 1
ATOM 1474 C C . TYR A 1 189 ? 3.902 -1.317 15.415 1.00 96.88 189 TYR A C 1
ATOM 1476 O O . TYR A 1 189 ? 3.740 -0.467 16.292 1.00 96.88 189 TYR A O 1
ATOM 1484 N N . MET A 1 190 ? 3.382 -1.184 14.192 1.00 96.81 190 MET A N 1
ATOM 1485 C CA . MET A 1 190 ? 2.592 -0.024 13.772 1.00 96.81 190 MET A CA 1
ATOM 1486 C C . MET A 1 190 ? 1.298 0.109 14.580 1.00 96.81 190 MET A C 1
ATOM 1488 O O . MET A 1 190 ? 0.986 1.207 15.037 1.00 96.81 190 MET A O 1
ATOM 1492 N N . ILE A 1 191 ? 0.581 -0.994 14.819 1.00 96.56 191 ILE A N 1
ATOM 1493 C CA . ILE A 1 191 ? -0.621 -1.003 15.669 1.00 96.56 191 ILE A CA 1
ATOM 1494 C C . ILE A 1 191 ? -0.282 -0.576 17.100 1.00 96.56 191 ILE A C 1
ATOM 1496 O O . ILE A 1 191 ? -0.934 0.307 17.654 1.00 96.56 191 ILE A O 1
ATOM 1500 N N . SER A 1 192 ? 0.770 -1.155 17.684 1.00 96.94 192 SER A N 1
ATOM 1501 C CA . SER A 1 192 ? 1.224 -0.816 19.038 1.00 96.94 192 SER A CA 1
ATOM 1502 C C . SER A 1 192 ? 1.565 0.672 19.175 1.00 96.94 192 SER A C 1
ATOM 1504 O O . SER A 1 192 ? 1.167 1.328 20.138 1.00 96.94 192 SER A O 1
ATOM 1506 N N . LYS A 1 193 ? 2.247 1.240 18.173 1.00 96.69 193 LYS A N 1
ATOM 1507 C CA . LYS A 1 193 ? 2.576 2.669 18.128 1.00 96.69 193 LYS A CA 1
ATOM 1508 C C . LYS A 1 193 ? 1.362 3.564 17.954 1.00 96.69 193 LYS A C 1
ATOM 1510 O O . LYS A 1 193 ? 1.289 4.608 18.595 1.00 96.69 193 LYS A O 1
ATOM 1515 N N . TYR A 1 194 ? 0.417 3.156 17.119 1.00 96.06 194 TYR A N 1
ATOM 1516 C CA . TYR A 1 194 ? -0.812 3.901 16.907 1.00 96.06 194 TYR A CA 1
ATOM 1517 C C . TYR A 1 194 ? -1.631 4.006 18.201 1.00 96.06 194 TYR A C 1
ATOM 1519 O O . TYR A 1 194 ? -1.992 5.109 18.598 1.00 96.06 194 TYR A O 1
ATOM 1527 N N . GLU A 1 195 ? -1.827 2.895 18.918 1.00 94.88 195 GLU A N 1
ATOM 1528 C CA . GLU A 1 195 ? -2.527 2.901 20.212 1.00 94.88 195 GLU A CA 1
ATOM 1529 C C . GLU A 1 195 ? -1.748 3.640 21.312 1.00 94.88 195 GLU A C 1
ATOM 1531 O O . GLU A 1 195 ? -2.356 4.201 22.214 1.00 94.88 195 GLU A O 1
ATOM 1536 N N . GLN A 1 196 ? -0.412 3.696 21.241 1.00 95.00 196 GLN A N 1
ATOM 1537 C CA . GLN A 1 196 ? 0.398 4.499 22.166 1.00 95.00 196 GLN A CA 1
ATOM 1538 C C . GLN A 1 196 ? 0.192 6.015 21.983 1.00 95.00 196 GLN A C 1
ATOM 1540 O O . GLN A 1 196 ? 0.402 6.782 22.923 1.00 95.00 196 GLN A O 1
ATOM 1545 N N . TYR A 1 197 ? -0.117 6.458 20.766 1.00 93.12 197 TYR A N 1
ATOM 1546 C CA . TYR A 1 197 ? -0.231 7.877 20.413 1.00 93.12 197 TYR A CA 1
ATOM 1547 C C . TYR A 1 197 ? -1.666 8.407 20.408 1.00 93.12 197 TYR A C 1
ATOM 1549 O O . TYR A 1 197 ? -1.851 9.622 20.324 1.00 93.12 197 TYR A O 1
ATOM 1557 N N . LYS A 1 198 ? -2.638 7.504 20.471 1.00 87.19 198 LYS A N 1
ATOM 1558 C CA . LYS A 1 198 ? -4.065 7.778 20.602 1.00 87.19 198 LYS A CA 1
ATOM 1559 C C . LYS A 1 198 ? -4.426 8.155 22.038 1.00 87.19 198 LYS A C 1
ATOM 1561 O O . LYS A 1 198 ? -5.306 9.030 22.184 1.00 87.19 198 LYS A O 1
#

Radius of gyration: 25.54 Å; chains: 1; bounding box: 66×44×70 Å

Secondary structure (DSSP, 8-state):
-------------SSPPEEEEEE----SS-----EEEEEE-TT----TT-S-------------------------------------------HHHHHHHHHHHHHHHHHS---HHHHHHHHHHTTSS-HHHHHHHT-TTSS--HHHHHHHHHHHHHHHHHH-THHHHHHHHHHHHT--HHHHHHHHHHHHHHHHH-

pLDDT: mean 73.72, std 23.39, range [28.86, 97.81]

Organism: Amphimedon queenslandica (NCBI:txid400682)

Sequence (198 aa):
ISRSLVVRYSSKSAEPPYIQVSVKPDQSEPVADEMSHSLSIDGVQTSSDASTVQWNIEVSKNDLLSTTPSPIVPSVVAATSTERVRPEIIAPVIPEVAYRVMSECISGFKHCGIGLHFLAEKLLEKKIINNRQKKTATDERSRCTTDERMDQLLDIIKDSVQQEGKVFEYILEILKDEDTILANKLYDYMISKYEQYK

Foldseek 3Di:
DDDDDFDQDDDPDPDQDKDKDWDDDPDPDPDPPTDIDIDGPPPPDDDPPDSGDDDDDDDDDPPPDDDDDDDDDDDDDDDPPPPPPDDDPPPFQDLVLLLVLLVVCLVLVVVLPDAQLLLLVLCVVVVLDHPVLSCVLPPPVDPDDVVRSSSSVSVSLSVSSNVGVVSSVSQLVSLVVVVGPSSVVSSVSSVVSSVVSD